Protein AF-0000000081447907 (afdb_homodimer)

Solvent-accessible surface area (backbone atoms only — not comparable to full-atom values): 13947 Å² total; per-residue (Å²): 103,68,46,69,54,55,62,68,66,36,74,46,73,44,61,62,24,91,75,48,41,20,38,33,38,33,32,28,31,33,75,82,35,48,39,34,35,44,34,36,16,26,86,86,64,33,32,49,37,35,42,31,44,27,45,80,75,34,18,27,41,34,38,42,35,60,93,75,31,78,46,72,91,65,51,41,73,37,86,57,42,94,65,44,57,59,39,76,47,35,38,34,40,36,58,57,88,55,24,38,37,27,13,62,70,46,47,54,70,45,73,51,66,38,88,56,73,60,83,49,60,39,27,36,34,38,40,62,34,44,47,43,51,32,43,33,38,86,101,68,47,70,54,56,60,68,69,35,75,45,72,43,61,62,25,91,76,48,41,19,39,36,39,31,32,26,30,33,75,82,36,48,39,33,36,43,34,36,16,26,85,86,64,32,32,48,37,35,42,30,44,26,45,80,74,34,18,26,42,34,38,42,36,59,94,73,30,78,46,72,93,65,51,41,74,37,87,56,43,95,64,44,56,60,39,76,46,38,38,36,41,36,57,57,89,55,24,39,37,28,11,61,71,49,47,56,70,44,73,50,68,38,88,56,72,60,85,50,60,39,29,36,34,38,40,62,34,45,46,42,51,33,42,32,37,86

Foldseek 3Di:
DDDPPDDPVDDDDPPCCVPQQKDKDKDAAAQPHQKDWDFDADPVRWTLWIWMDGVVQQKIKIFTDDPNDTPVVPIDIDNHGPHDHGDIWMWMWHDDPSDTDIDINDDPPDDDDDPDDPVVDDDDDDDDDDDDDDDDDD/DDDPPDDPVDDDDPPCCVVQQKDKDKDAAAQPHQKDWDFDADPVRWTLWIWMDGVVQQKIKIFTDDVNHTPVVPIDIDNHGPHDHGDIWMWMWHDDPSDTDIDINDDPPDDDDDPDDPVVDDDDDDDDDDDDDDDDDD

InterPro domains:
  IPR001079 Galectin, carbohydrate recognition domain [PF00337] (19-137)
  IPR001079 Galectin, carbohydrate recognition domain [PS51304] (9-138)
  IPR001079 Galectin, carbohydrate 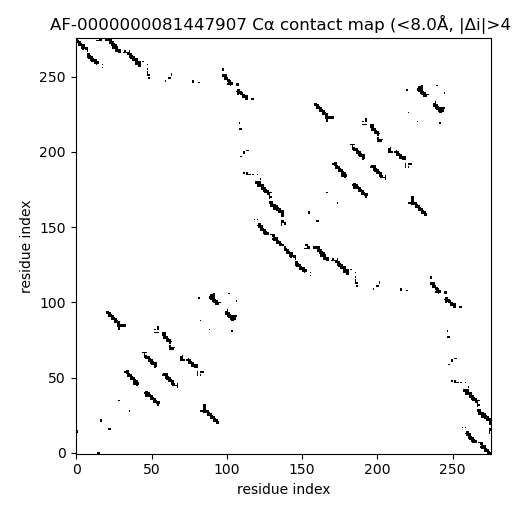recognition domain [SM00276] (8-138)
  IPR001079 Galectin, carbohydrate recognition domain [SM00908] (13-137)
  IPR001079 Galectin, carbohydrate recognition domain [cd00070] (9-136)
  IPR013320 Concanavalin A-like lectin/glucanase domain superfamily [SSF49899] (3-137)
  IPR044156 Galectin-like [PTHR11346] (5-137)

Nearest PDB structures (foldseek):
  5glt-assembly2_B  TM=8.668E-01  e=8.247E-07  Toxascaris leonina
  3wv6-assembly2_B  TM=8.185E-01  e=4.493E-06  Homo sapiens
  3nv2-assembly1_A  TM=8.901E-01  e=1.953E-05  Homo sapiens
  5jpg-assembly1_A  TM=8.056E-01  e=1.391E-05  Rattus norvegicus
  2ymz-assembly2_C  TM=9.281E-01  e=1.769E-04  Gallus gallus

pLDDT: mean 88.82, std 8.87, range [51.91, 98.19]

Organism: NCBI:txid290746

Structure (mmCIF, N/CA/C/O backbone):
data_AF-0000000081447907-model_v1
#
loop_
_entity.id
_entity.type
_entity.pdbx_description
1 polymer Galectin
#
loop_
_atom_site.group_PDB
_atom_site.id
_atom_site.type_symbol
_atom_site.label_atom_id
_atom_site.label_alt_id
_atom_site.label_comp_id
_atom_site.label_asym_id
_atom_site.label_entity_id
_atom_site.label_seq_id
_atom_site.pdbx_PDB_ins_code
_atom_site.Cartn_x
_atom_site.Cartn_y
_atom_site.Cartn_z
_atom_site.occupancy
_atom_site.B_iso_or_equiv
_atom_site.auth_seq_id
_atom_site.auth_comp_id
_atom_site.auth_asym_id
_atom_site.auth_atom_id
_atom_site.pdbx_PDB_model_num
ATOM 1 N N . MET A 1 1 ? 14.586 10.164 14.547 1 70.5 1 MET A N 1
ATOM 2 C CA . MET A 1 1 ? 13.922 10.789 15.695 1 70.5 1 MET A CA 1
ATOM 3 C C . MET A 1 1 ? 12.43 10.492 15.688 1 70.5 1 MET A C 1
ATOM 5 O O . MET A 1 1 ? 11.812 10.422 14.625 1 70.5 1 MET A O 1
ATOM 9 N N . SER A 1 2 ? 11.945 10 16.781 1 86.31 2 SER A N 1
ATOM 10 C CA . SER A 1 2 ? 10.531 9.641 16.875 1 86.31 2 SER A CA 1
ATOM 11 C C . SER A 1 2 ? 9.844 10.398 18.016 1 86.31 2 SER A C 1
ATOM 13 O O . SER A 1 2 ? 10.469 10.719 19.031 1 86.31 2 SER A O 1
ATOM 15 N N . ILE A 1 3 ? 8.75 10.977 17.781 1 90.62 3 ILE A N 1
ATOM 16 C CA . ILE A 1 3 ? 7.871 11.586 18.781 1 90.62 3 ILE A CA 1
ATOM 17 C C . ILE A 1 3 ? 6.859 10.547 19.281 1 90.62 3 ILE A C 1
ATOM 19 O O . ILE A 1 3 ? 6.176 9.906 18.469 1 90.62 3 ILE A O 1
ATOM 23 N N . GLN A 1 4 ? 6.906 10.414 20.625 1 93.81 4 GLN A N 1
ATOM 24 C CA . GLN A 1 4 ? 6.051 9.367 21.172 1 93.81 4 GLN A CA 1
ATOM 25 C C . GLN A 1 4 ? 4.824 9.969 21.859 1 93.81 4 GLN A C 1
ATOM 27 O O . GLN A 1 4 ? 4.938 10.945 22.609 1 93.81 4 GLN A O 1
ATOM 32 N N . ASN A 1 5 ? 3.637 9.469 21.609 1 94.94 5 ASN A N 1
ATOM 33 C CA . ASN A 1 5 ? 2.334 9.742 22.203 1 94.94 5 ASN A CA 1
ATOM 34 C C . ASN A 1 5 ? 2.059 11.242 22.297 1 94.94 5 ASN A C 1
ATOM 36 O O . ASN A 1 5 ? 1.705 11.75 23.359 1 94.94 5 ASN A O 1
ATOM 40 N N . PRO A 1 6 ? 2.277 11.898 21.203 1 94.81 6 PRO A N 1
ATOM 41 C CA . PRO A 1 6 ? 1.909 13.32 21.266 1 94.81 6 PRO A CA 1
ATOM 42 C C . PRO A 1 6 ? 0.411 13.531 21.453 1 94.81 6 PRO A C 1
ATOM 44 O O . PRO A 1 6 ? -0.399 12.727 21 1 94.81 6 PRO A O 1
ATOM 47 N N . GLN A 1 7 ? 0.07 14.594 22.156 1 96.31 7 GLN A N 1
ATOM 48 C CA . GLN A 1 7 ? -1.342 14.922 22.312 1 96.31 7 GLN A CA 1
ATOM 49 C C . GLN A 1 7 ? -1.896 15.586 21.047 1 96.31 7 GLN A C 1
ATOM 51 O O . GLN A 1 7 ? -1.265 16.484 20.484 1 96.31 7 GLN A O 1
ATOM 56 N N . VAL A 1 8 ? -3.043 15.164 20.688 1 96.38 8 VAL A N 1
ATOM 57 C CA . VAL A 1 8 ? -3.729 15.75 19.547 1 96.38 8 VAL A CA 1
ATOM 58 C C . VAL A 1 8 ? -4.723 16.812 20.016 1 96.38 8 VAL A C 1
ATOM 60 O O . VAL A 1 8 ? -5.504 16.562 20.938 1 96.38 8 VAL A O 1
ATOM 63 N N . PRO A 1 9 ? -4.637 18.062 19.438 1 97.44 9 PRO A N 1
ATOM 64 C CA . PRO A 1 9 ? -3.848 18.469 18.266 1 97.44 9 PRO A CA 1
ATOM 65 C C . PRO A 1 9 ? -2.357 18.594 18.578 1 97.44 9 PRO A C 1
ATOM 67 O O . PRO A 1 9 ? -1.978 18.922 19.703 1 97.44 9 PRO A O 1
ATOM 70 N N . TYR A 1 10 ? -1.586 18.156 17.594 1 97 10 TYR A N 1
ATOM 71 C CA . TYR A 1 10 ? -0.133 18.266 17.688 1 97 10 TYR A CA 1
ATOM 72 C C . TYR A 1 10 ? 0.424 19.125 16.562 1 97 10 TYR A C 1
ATOM 74 O O . TYR A 1 10 ? -0.03 19.031 15.414 1 97 10 TYR A O 1
ATOM 82 N N . ARG A 1 11 ? 1.335 19.938 16.891 1 96.38 11 ARG A N 1
ATOM 83 C CA . ARG A 1 11 ? 2.119 20.688 15.922 1 96.38 11 ARG A CA 1
ATOM 84 C C . ARG A 1 11 ? 3.59 20.734 16.312 1 96.38 11 ARG A C 1
ATOM 86 O O . ARG A 1 11 ? 3.92 21.016 17.469 1 96.38 11 ARG A O 1
ATOM 93 N N . GLY A 1 12 ? 4.441 20.328 15.438 1 94.38 12 GLY A N 1
ATOM 94 C CA . GLY A 1 12 ? 5.867 20.344 15.711 1 94.38 12 GLY A CA 1
ATOM 95 C C . GLY A 1 12 ? 6.715 20.375 14.453 1 94.38 12 GLY A C 1
ATOM 96 O O . GLY A 1 12 ? 6.188 20.266 13.344 1 94.38 12 GLY A O 1
ATOM 97 N N . PRO A 1 13 ? 7.996 20.672 14.711 1 93.25 13 PRO A N 1
ATOM 98 C CA . PRO A 1 13 ? 8.898 20.672 13.562 1 93.25 13 PRO A CA 1
ATOM 99 C C . PRO A 1 13 ? 9 19.312 12.875 1 93.25 13 PRO A C 1
ATOM 101 O O . PRO A 1 13 ? 8.969 18.281 13.547 1 93.25 13 PRO A O 1
ATOM 104 N N . ALA A 1 14 ? 8.906 19.344 11.523 1 90.56 14 ALA A N 1
ATOM 105 C CA . ALA A 1 14 ? 9.227 18.141 10.781 1 90.56 14 ALA A CA 1
ATOM 106 C C . ALA A 1 14 ? 10.734 17.906 10.727 1 90.56 14 ALA A C 1
ATOM 108 O O . ALA A 1 14 ? 11.336 17.922 9.648 1 90.56 14 ALA A O 1
ATOM 109 N N . GLN A 1 15 ? 11.266 17.641 11.859 1 74.88 15 GLN A N 1
ATOM 110 C CA . GLN A 1 15 ? 12.711 17.484 11.984 1 74.88 15 GLN A CA 1
ATOM 111 C C . GLN A 1 15 ? 13.227 16.391 11.062 1 74.88 15 GLN A C 1
ATOM 113 O O . GLN A 1 15 ? 12.555 15.367 10.867 1 74.88 15 GLN A O 1
ATOM 118 N N . ASP A 1 16 ? 14.344 16.531 10.406 1 76.94 16 ASP A N 1
ATOM 119 C CA . ASP A 1 16 ? 15.109 15.57 9.617 1 76.94 16 ASP A CA 1
ATOM 120 C C . ASP A 1 16 ? 14.32 15.109 8.398 1 76.94 16 ASP A C 1
ATOM 122 O O . ASP A 1 16 ? 14.766 14.227 7.66 1 76.94 16 ASP A O 1
ATOM 126 N N . TYR A 1 17 ? 13.062 15.664 8.227 1 81.94 17 TYR A N 1
ATOM 127 C CA . TYR A 1 17 ? 12.289 15.266 7.059 1 81.94 17 TYR A CA 1
ATOM 128 C C . TYR A 1 17 ? 13.07 15.508 5.777 1 81.94 17 TYR A C 1
ATOM 130 O O . TYR A 1 17 ? 13.062 14.672 4.867 1 81.94 17 TYR A O 1
ATOM 138 N N . LEU A 1 18 ? 13.719 16.719 5.785 1 77.44 18 LEU A N 1
ATOM 139 C CA . LEU A 1 18 ? 14.414 17.094 4.562 1 77.44 18 LEU A CA 1
ATOM 140 C C . LEU A 1 18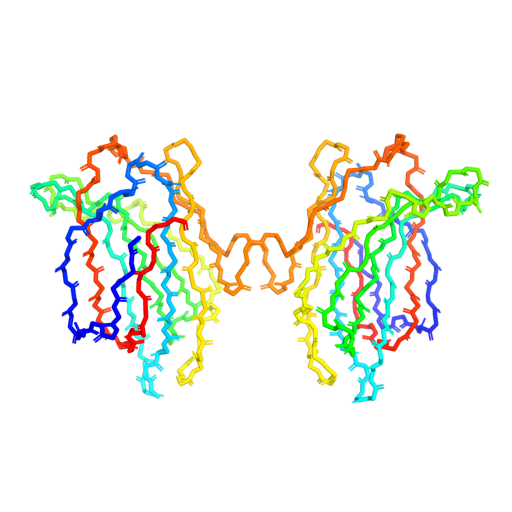 ? 15.523 16.094 4.23 1 77.44 18 LEU A C 1
ATOM 142 O O . LEU A 1 18 ? 15.914 15.961 3.07 1 77.44 18 LEU A O 1
ATOM 146 N N . GLN A 1 19 ? 15.914 15.344 5.215 1 80.06 19 GLN A N 1
ATOM 147 C CA . GLN A 1 19 ? 16.953 14.352 4.992 1 80.06 19 GLN A CA 1
ATOM 148 C C . GLN A 1 19 ? 16.359 12.992 4.645 1 80.06 19 GLN A C 1
ATOM 150 O O . GLN A 1 19 ? 16.906 12.266 3.801 1 80.06 19 GLN A O 1
ATOM 155 N N . THR A 1 20 ? 15.273 12.672 5.203 1 81.88 20 THR A N 1
ATOM 156 C CA . THR A 1 20 ? 14.742 11.32 5.105 1 81.88 20 THR A CA 1
ATOM 157 C C . THR A 1 20 ? 13.617 11.25 4.07 1 81.88 20 THR A C 1
ATOM 159 O O . THR A 1 20 ? 13.406 10.211 3.447 1 81.88 20 THR A O 1
ATOM 162 N N . ARG A 1 21 ? 12.945 12.352 3.9 1 86 21 ARG A N 1
ATOM 163 C CA . ARG A 1 21 ? 11.828 12.516 2.969 1 86 21 ARG A CA 1
ATOM 164 C C . ARG A 1 21 ? 10.758 11.453 3.207 1 86 21 ARG A C 1
ATOM 166 O O . ARG A 1 21 ? 10.18 10.93 2.256 1 86 21 ARG A O 1
ATOM 173 N N . ARG A 1 22 ? 10.664 10.992 4.477 1 86.5 22 ARG A N 1
ATOM 174 C CA . ARG A 1 22 ? 9.68 10 4.895 1 86.5 22 ARG A CA 1
ATOM 175 C C . ARG A 1 22 ? 9.172 10.289 6.305 1 86.5 22 ARG A C 1
ATOM 177 O O . ARG A 1 22 ? 9.953 10.641 7.188 1 86.5 22 ARG A O 1
ATOM 184 N N . VAL A 1 23 ? 7.898 10.242 6.496 1 90.81 23 VAL A N 1
ATOM 185 C CA . VAL A 1 23 ? 7.273 10.336 7.809 1 90.81 23 VAL A CA 1
ATOM 186 C C . VAL A 1 23 ? 6.328 9.156 8.023 1 90.81 23 VAL A C 1
ATOM 188 O O . VAL A 1 23 ? 5.539 8.82 7.137 1 90.81 23 VAL A O 1
ATOM 191 N N . ARG A 1 24 ? 6.52 8.492 9.133 1 88.44 24 ARG A N 1
ATOM 192 C CA . ARG A 1 24 ? 5.598 7.434 9.531 1 88.44 24 ARG A CA 1
ATOM 193 C C . ARG A 1 24 ? 4.797 7.84 10.766 1 88.44 24 ARG A C 1
ATOM 195 O O . ARG A 1 24 ? 5.363 8.328 11.75 1 88.44 24 ARG A O 1
ATOM 202 N N . ILE A 1 25 ? 3.508 7.715 10.711 1 92.56 25 ILE A N 1
ATOM 203 C CA . ILE A 1 25 ? 2.617 7.992 11.828 1 92.56 25 ILE A CA 1
ATOM 204 C C . ILE A 1 25 ? 1.88 6.719 12.234 1 92.56 25 ILE A C 1
ATOM 206 O O . ILE A 1 25 ? 1.253 6.066 11.398 1 92.56 25 ILE A O 1
ATOM 210 N N . ILE A 1 26 ? 2.064 6.332 13.398 1 90.19 26 ILE A N 1
ATOM 211 C CA . ILE A 1 26 ? 1.298 5.227 13.969 1 90.19 26 ILE A CA 1
ATOM 212 C C . ILE A 1 26 ? 0.195 5.77 14.867 1 90.19 26 ILE A C 1
ATOM 214 O O . ILE A 1 26 ? 0.462 6.562 15.781 1 90.19 26 ILE A O 1
ATOM 218 N N . GLY A 1 27 ? -1.026 5.391 14.562 1 94.31 27 GLY A N 1
ATOM 219 C CA . GLY A 1 27 ? -2.117 5.938 15.352 1 94.31 27 GLY A CA 1
ATOM 220 C C . GLY A 1 27 ? -3.385 5.109 15.273 1 94.31 27 GLY A C 1
ATOM 221 O O . GLY A 1 27 ? -3.395 4.035 14.672 1 94.31 27 GLY A O 1
ATOM 222 N N . THR A 1 28 ? -4.418 5.539 16 1 93.56 28 THR A N 1
ATOM 223 C CA . THR A 1 28 ? -5.746 4.934 16.031 1 93.56 28 THR A CA 1
ATOM 224 C C . THR A 1 28 ? -6.828 6.008 15.984 1 93.56 28 THR A C 1
ATOM 226 O O . THR A 1 28 ? -6.898 6.859 16.859 1 93.56 28 THR A O 1
ATOM 229 N N . PRO A 1 29 ? -7.637 5.973 14.906 1 95.31 29 PRO A N 1
ATOM 230 C CA . PRO A 1 29 ? -8.812 6.84 15.016 1 95.31 29 PRO A CA 1
ATOM 231 C C . PRO A 1 29 ? -9.656 6.535 16.25 1 95.31 29 PRO A C 1
ATOM 233 O O . PRO A 1 29 ? -9.797 5.371 16.641 1 95.31 29 PRO A O 1
ATOM 236 N N . THR A 1 30 ? -10.148 7.59 16.828 1 96.75 30 THR A N 1
ATOM 237 C CA . THR A 1 30 ? -10.984 7.375 18 1 96.75 30 THR A CA 1
ATOM 238 C C . THR A 1 30 ? -12.219 6.547 17.641 1 96.75 30 THR A C 1
ATOM 240 O O . THR A 1 30 ? -12.57 6.43 16.453 1 96.75 30 THR A O 1
ATOM 243 N N . SER A 1 31 ? -12.898 5.926 18.625 1 94.12 31 SER A N 1
ATOM 244 C CA . SER A 1 31 ? -14 4.996 18.391 1 94.12 31 SER A CA 1
ATOM 245 C C . SER A 1 31 ? -15.164 5.68 17.672 1 94.12 31 SER A C 1
ATOM 247 O O . SER A 1 31 ? -15.914 5.031 16.938 1 94.12 31 SER A O 1
ATOM 249 N N . ASP A 1 32 ? -15.359 6.949 17.844 1 95.94 32 ASP A N 1
ATOM 250 C CA . ASP A 1 32 ? -16.422 7.719 17.188 1 95.94 32 ASP A CA 1
ATOM 251 C C . ASP A 1 32 ? -15.844 8.656 16.125 1 95.94 32 ASP A C 1
ATOM 253 O O . ASP A 1 32 ? -16.406 9.711 15.852 1 95.94 32 ASP A O 1
ATOM 257 N N . ALA A 1 33 ? -14.75 8.258 15.57 1 95.44 33 ALA A N 1
ATOM 258 C CA . ALA A 1 33 ? -13.992 9.148 14.695 1 95.44 33 ALA A CA 1
ATOM 259 C C . ALA A 1 33 ? -14.805 9.516 13.453 1 95.44 33 ALA A C 1
ATOM 261 O O . ALA A 1 33 ? -15.352 8.641 12.781 1 95.44 33 ALA A O 1
ATOM 262 N N . ASP A 1 34 ? -14.938 10.75 13.195 1 96.88 34 ASP A N 1
ATOM 263 C CA . ASP A 1 34 ? -15.469 11.242 11.93 1 96.88 34 ASP A CA 1
ATOM 264 C C . ASP A 1 34 ? -14.352 11.523 10.93 1 96.88 34 ASP A C 1
ATOM 266 O O . ASP A 1 34 ? -14.391 11.047 9.797 1 96.88 34 ASP A O 1
ATOM 270 N N . ARG A 1 35 ? -13.406 12.32 11.383 1 97.12 35 ARG A N 1
ATOM 271 C CA . ARG A 1 35 ? -12.297 12.656 10.484 1 97.12 35 ARG A CA 1
ATOM 272 C C . ARG A 1 35 ? -11.055 13.055 11.273 1 97.12 35 ARG A C 1
ATOM 274 O O . ARG A 1 35 ? -11.148 13.406 12.453 1 97.12 35 ARG A O 1
ATOM 281 N N . PHE A 1 36 ? -9.852 12.984 10.711 1 97.88 36 PHE A N 1
ATOM 282 C CA . PHE A 1 36 ? -8.609 13.578 11.195 1 97.88 36 PHE A CA 1
ATOM 283 C C . PHE A 1 36 ? -7.805 14.148 10.031 1 97.88 36 PHE A C 1
ATOM 285 O O . PHE A 1 36 ? -8.242 14.102 8.883 1 97.88 36 PHE A O 1
ATOM 292 N N . GLU A 1 37 ? -6.754 14.867 10.383 1 98.06 37 GLU A N 1
ATOM 293 C CA . GLU A 1 37 ? -5.957 15.453 9.312 1 98.06 37 GLU A CA 1
ATOM 294 C C . GLU A 1 37 ? -4.477 15.492 9.688 1 98.06 37 GLU A C 1
ATOM 296 O O . GLU A 1 37 ? -4.133 15.586 10.867 1 98.06 37 GLU A O 1
ATOM 301 N N . VAL A 1 38 ? -3.668 15.297 8.766 1 97.25 38 VAL A N 1
ATOM 302 C CA . VAL A 1 38 ? -2.232 15.547 8.828 1 97.25 38 VAL A CA 1
ATOM 303 C C . VAL A 1 38 ? -1.856 16.656 7.852 1 97.25 38 VAL A C 1
ATOM 305 O O . VAL A 1 38 ? -2.168 16.578 6.66 1 97.25 38 VAL A O 1
ATOM 308 N N . ASN A 1 39 ? -1.286 17.703 8.383 1 97.06 39 ASN A N 1
ATOM 309 C CA . ASN A 1 39 ? -0.858 18.828 7.559 1 97.06 39 ASN A CA 1
ATOM 310 C C . ASN A 1 39 ? 0.659 19 7.586 1 97.06 39 ASN A C 1
ATOM 312 O O . ASN A 1 39 ? 1.273 18.969 8.656 1 97.06 39 ASN A O 1
ATOM 316 N N . PHE A 1 40 ? 1.21 19.078 6.387 1 96.12 40 PHE A N 1
ATOM 317 C CA . PHE A 1 40 ? 2.6 19.484 6.238 1 96.12 40 PHE A CA 1
ATOM 318 C C . PHE A 1 40 ? 2.688 20.969 5.871 1 96.12 40 PHE A C 1
ATOM 320 O O . PHE A 1 40 ? 2.076 21.406 4.898 1 96.12 40 PHE A O 1
ATOM 327 N N . LEU A 1 41 ? 3.449 21.719 6.73 1 96.75 41 LEU A N 1
ATOM 328 C CA . LEU A 1 41 ? 3.383 23.172 6.629 1 96.75 41 LEU A CA 1
ATOM 329 C C . LEU A 1 41 ? 4.766 23.766 6.383 1 96.75 41 LEU A C 1
ATOM 331 O O . LEU A 1 41 ? 5.773 23.203 6.832 1 96.75 41 LEU A O 1
ATOM 335 N N . SER A 1 42 ? 4.75 24.906 5.719 1 95.12 42 SER A N 1
ATOM 336 C CA . SER A 1 42 ? 5.949 25.719 5.633 1 95.12 42 SER A CA 1
ATOM 337 C C . SER A 1 42 ? 6.16 26.531 6.906 1 95.12 42 SER A C 1
ATOM 339 O O . SER A 1 42 ? 5.371 26.438 7.852 1 95.12 42 SER A O 1
ATOM 341 N N . SER A 1 43 ? 7.25 27.312 6.914 1 94.19 43 SER A N 1
ATOM 342 C CA . SER A 1 43 ? 7.574 28.141 8.07 1 94.19 43 SER A CA 1
ATOM 343 C C . SER A 1 43 ? 6.508 29.203 8.305 1 94.19 43 SER A C 1
ATOM 345 O O . SER A 1 43 ? 6.254 29.594 9.445 1 94.19 43 SER A O 1
ATOM 347 N N . ASP A 1 44 ? 5.824 29.656 7.281 1 94.5 44 ASP A N 1
ATOM 348 C CA . ASP A 1 44 ? 4.816 30.703 7.414 1 94.5 44 ASP A CA 1
ATOM 349 C C . ASP A 1 44 ? 3.408 30.109 7.449 1 94.5 44 ASP A C 1
ATOM 351 O O . ASP A 1 44 ? 2.43 30.797 7.148 1 94.5 44 ASP A O 1
ATOM 355 N N . ASP A 1 45 ? 3.344 28.812 7.676 1 94.44 45 ASP A N 1
ATOM 356 C CA . ASP A 1 45 ? 2.117 28.094 7.977 1 94.44 45 ASP A CA 1
ATOM 357 C C . ASP A 1 45 ? 1.267 27.906 6.723 1 94.44 45 ASP A C 1
ATOM 359 O O . ASP A 1 45 ? 0.042 27.781 6.809 1 94.44 45 ASP A O 1
ATOM 363 N N . GLU A 1 46 ? 1.953 28.062 5.57 1 95.31 46 GLU A N 1
ATOM 364 C CA . GLU A 1 46 ? 1.301 27.562 4.359 1 95.31 46 GLU A CA 1
ATOM 365 C C . GLU A 1 46 ? 1.171 26.047 4.379 1 95.31 46 GLU A C 1
ATOM 367 O O . GLU A 1 46 ? 2.129 25.344 4.699 1 95.31 46 GLU A O 1
ATOM 372 N N . ILE A 1 47 ? -0.033 25.547 4.105 1 97.06 47 ILE A N 1
ATOM 373 C CA . ILE A 1 47 ? -0.216 24.109 4.047 1 97.06 47 ILE A CA 1
ATOM 374 C C . ILE A 1 47 ? 0.228 23.578 2.684 1 97.06 47 ILE A C 1
ATOM 376 O O . ILE A 1 47 ? -0.416 23.859 1.668 1 97.06 47 ILE A O 1
ATOM 380 N N . LEU A 1 48 ? 1.34 22.797 2.666 1 95.69 48 LEU A N 1
ATOM 381 C CA . LEU A 1 48 ? 1.887 22.234 1.433 1 95.69 48 LEU A CA 1
ATOM 382 C C . LEU A 1 48 ? 1.146 20.969 1.032 1 95.69 48 LEU A C 1
ATOM 384 O O . LEU A 1 48 ? 1.044 20.641 -0.155 1 95.69 48 LEU A O 1
ATOM 388 N N . PHE A 1 49 ? 0.639 20.266 2.021 1 95.56 49 PHE A N 1
ATOM 389 C CA . PHE A 1 49 ? -0.114 19.031 1.834 1 95.56 49 PHE A CA 1
ATOM 390 C C . PHE A 1 49 ? -1.079 18.812 2.992 1 95.56 49 PHE A C 1
ATOM 392 O O . PHE A 1 49 ? -0.659 18.719 4.148 1 95.56 49 PHE A O 1
ATOM 399 N N . HIS A 1 50 ? -2.312 18.922 2.68 1 97.38 50 HIS A N 1
ATOM 400 C CA . HIS A 1 50 ? -3.418 18.594 3.572 1 97.38 50 HIS A CA 1
ATOM 401 C C . HIS A 1 50 ? -3.939 17.188 3.301 1 97.38 50 HIS A C 1
ATOM 403 O O . HIS A 1 50 ? -4.434 16.906 2.207 1 97.38 50 HIS A O 1
ATOM 409 N N . PHE A 1 51 ? -3.756 16.281 4.203 1 96.19 51 PHE A N 1
ATOM 410 C CA . PHE A 1 51 ? -4.262 14.906 4.168 1 96.19 51 PHE A CA 1
ATOM 411 C C . PHE A 1 51 ? -5.398 14.727 5.172 1 96.19 51 PHE A C 1
ATOM 413 O O . PHE A 1 51 ? -5.18 14.797 6.383 1 96.19 51 PHE A O 1
ATOM 420 N N . ASN A 1 52 ? -6.551 14.492 4.629 1 97 52 ASN A N 1
ATOM 421 C CA . ASN A 1 52 ? -7.734 14.547 5.48 1 97 52 ASN A CA 1
ATOM 422 C C . ASN A 1 52 ? -8.648 13.352 5.258 1 97 52 ASN A C 1
ATOM 424 O O . ASN A 1 52 ? -9.586 13.422 4.457 1 97 52 ASN A O 1
ATOM 428 N N . PRO A 1 53 ? -8.398 12.234 5.992 1 94.75 53 PRO A N 1
ATOM 429 C CA . PRO A 1 53 ? -9.359 11.133 5.973 1 94.75 53 PRO A CA 1
ATOM 430 C C . PRO A 1 53 ? -10.703 11.516 6.586 1 94.75 53 PRO A C 1
ATOM 432 O O . PRO A 1 53 ? -10.75 12.07 7.688 1 94.75 53 PRO A O 1
ATOM 435 N N . ARG A 1 54 ? -11.703 11.281 5.844 1 95.12 54 ARG A N 1
ATOM 436 C CA . ARG A 1 54 ? -13.078 11.445 6.305 1 95.12 54 ARG A CA 1
ATOM 437 C C . ARG A 1 54 ? -13.797 10.109 6.367 1 95.12 54 ARG A C 1
ATOM 439 O O . ARG A 1 54 ? -14.344 9.641 5.363 1 95.12 54 ARG A O 1
ATOM 446 N N . LEU A 1 55 ? -13.805 9.547 7.523 1 91 55 LEU A N 1
ATOM 447 C CA . LEU A 1 55 ? -14.211 8.164 7.699 1 91 55 LEU A CA 1
ATOM 448 C C . LEU A 1 55 ? -15.688 7.98 7.371 1 91 55 LEU A C 1
ATOM 450 O O . LEU A 1 55 ? -16.062 7.055 6.648 1 91 55 LEU A O 1
ATOM 454 N N . ASN A 1 56 ? -16.469 8.852 7.781 1 90.25 56 ASN A N 1
ATOM 455 C CA . ASN A 1 56 ? -17.891 8.742 7.527 1 90.25 56 ASN A CA 1
ATOM 456 C C . ASN A 1 56 ? -18.219 8.945 6.051 1 90.25 56 ASN A C 1
ATOM 458 O O . ASN A 1 56 ? -19.172 8.352 5.535 1 90.25 56 ASN A O 1
ATOM 462 N N . GLU A 1 57 ? -17.406 9.742 5.398 1 89.44 57 GLU A N 1
ATOM 463 C CA . GLU A 1 57 ? -17.594 10 3.975 1 89.44 57 GLU A CA 1
ATOM 464 C C . GLU A 1 57 ? -16.859 8.969 3.125 1 89.44 57 GLU A C 1
ATOM 466 O O . GLU A 1 57 ? -16.984 8.969 1.898 1 89.44 57 GLU A O 1
ATOM 471 N N . ASN A 1 58 ? -16.172 8.133 3.816 1 82.94 58 ASN A N 1
ATOM 472 C CA . ASN A 1 58 ? -15.391 7.074 3.17 1 82.94 58 ASN A CA 1
ATOM 473 C C . ASN A 1 58 ? -14.516 7.629 2.051 1 82.94 58 ASN A C 1
ATOM 475 O O . ASN A 1 58 ? -14.555 7.133 0.925 1 82.94 58 ASN A O 1
ATOM 479 N N . CYS A 1 59 ? -13.773 8.711 2.393 1 87.12 59 CYS A N 1
ATOM 480 C CA . CYS A 1 59 ? -12.859 9.281 1.409 1 87.12 59 CYS A CA 1
ATOM 481 C C . CYS A 1 59 ? -11.664 9.945 2.09 1 87.12 59 CYS A C 1
ATOM 483 O O . CYS A 1 59 ? -11.656 10.109 3.312 1 87.12 59 CYS A O 1
ATOM 485 N N . ILE A 1 60 ? -10.656 10.203 1.35 1 90.69 60 ILE A N 1
ATOM 486 C CA . ILE A 1 60 ? -9.523 11.016 1.783 1 90.69 60 ILE A CA 1
ATOM 487 C C . ILE A 1 60 ? -9.445 12.281 0.938 1 90.69 60 ILE A C 1
ATOM 489 O O . ILE A 1 60 ? -9.297 12.211 -0.284 1 90.69 60 ILE A O 1
ATOM 493 N N . VAL A 1 61 ? -9.617 13.398 1.581 1 94.5 61 VAL A N 1
ATOM 494 C CA . VAL A 1 61 ? -9.469 14.68 0.903 1 94.5 61 VAL A CA 1
ATOM 495 C C . VAL A 1 61 ? -8.008 15.125 0.958 1 94.5 61 VAL A C 1
ATOM 497 O O . VAL A 1 61 ? -7.355 15.008 1.999 1 94.5 61 VAL A O 1
ATOM 500 N N . ARG A 1 62 ? -7.445 15.5 -0.183 1 95.38 62 ARG A N 1
ATOM 501 C CA . ARG A 1 62 ? -6.105 16.062 -0.306 1 95.38 62 ARG A CA 1
ATOM 502 C C . ARG A 1 62 ? -6.148 17.438 -0.965 1 95.38 62 ARG A C 1
ATOM 504 O O . ARG A 1 62 ? -6.914 17.656 -1.904 1 95.38 62 ARG A O 1
ATOM 511 N N . ASN A 1 63 ? -5.48 18.344 -0.338 1 95.69 63 ASN A N 1
ATOM 512 C CA . ASN A 1 63 ? -5.449 19.719 -0.832 1 95.69 63 ASN A CA 1
ATOM 513 C C . ASN A 1 63 ? -4.242 20.484 -0.295 1 95.69 63 ASN A C 1
ATOM 515 O O . ASN A 1 63 ? -3.416 19.922 0.423 1 95.69 63 ASN A O 1
ATOM 519 N N . ALA A 1 64 ? -4.051 21.672 -0.766 1 95.5 64 ALA A N 1
ATOM 520 C CA . ALA A 1 64 ? -3.033 22.594 -0.285 1 95.5 64 ALA A CA 1
ATOM 521 C C . ALA A 1 64 ? -3.553 24.031 -0.296 1 95.5 64 ALA A C 1
ATOM 523 O O . ALA A 1 64 ? -4.523 24.344 -0.993 1 95.5 64 ALA A O 1
ATOM 524 N N . THR A 1 65 ? -2.943 24.828 0.517 1 96.12 65 THR A N 1
ATOM 525 C CA . THR A 1 65 ? -3.301 26.234 0.481 1 96.12 65 THR A CA 1
ATOM 526 C C . THR A 1 65 ? -2.312 27.031 -0.372 1 96.12 65 THR A C 1
ATOM 528 O O . THR A 1 65 ? -1.157 26.625 -0.525 1 96.12 65 THR A O 1
ATOM 531 N N . GLU A 1 66 ? -2.811 28.016 -0.959 1 92.62 66 GLU A N 1
ATOM 532 C CA . GLU A 1 66 ? -2.023 29.031 -1.633 1 92.62 66 GLU A CA 1
ATOM 533 C C . GLU A 1 66 ? -2.387 30.438 -1.124 1 92.62 66 GLU A C 1
ATOM 535 O O . GLU A 1 66 ? -3.543 30.844 -1.211 1 92.62 66 GLU A O 1
ATOM 540 N N . GLY A 1 67 ? -1.387 31.109 -0.601 1 94.31 67 GLY A N 1
ATOM 541 C CA . GLY A 1 67 ? -1.711 32.344 0.09 1 94.31 67 GLY A CA 1
ATOM 542 C C . GLY A 1 67 ? -2.637 32.125 1.274 1 94.31 67 GLY A C 1
ATOM 543 O O . GLY A 1 67 ? -3.6 32.875 1.451 1 94.31 67 GLY A O 1
ATOM 544 N N . HIS A 1 68 ? -2.494 31 1.931 1 94.81 68 HIS A N 1
ATOM 545 C CA . HIS A 1 68 ? -3.209 30.625 3.141 1 94.81 68 HIS A CA 1
ATOM 546 C C . HIS A 1 68 ? -4.699 30.438 2.867 1 94.81 68 HIS A C 1
ATOM 548 O O . HIS A 1 68 ? -5.52 30.547 3.779 1 94.81 68 HIS A O 1
ATOM 554 N N . GLN A 1 69 ? -4.953 30.188 1.543 1 95 69 GLN A N 1
ATOM 555 C CA . GLN A 1 69 ? -6.332 29.891 1.164 1 95 69 GLN A CA 1
ATOM 556 C C . GLN A 1 69 ? -6.438 28.547 0.45 1 95 69 GLN A C 1
ATOM 558 O O . GLN A 1 69 ? -5.566 28.203 -0.348 1 95 69 GLN A O 1
ATOM 563 N N . TRP A 1 70 ? -7.562 27.938 0.865 1 94.56 70 TRP A N 1
ATOM 564 C CA . TRP A 1 70 ? -7.832 26.688 0.155 1 94.56 70 TRP A CA 1
ATOM 565 C C . TRP A 1 70 ? -8.172 26.953 -1.308 1 94.56 70 TRP A C 1
ATOM 567 O O . TRP A 1 70 ? -8.883 27.922 -1.621 1 94.56 70 TRP A O 1
ATOM 577 N N . ILE A 1 71 ? -7.613 26.109 -2.143 1 87.94 71 ILE A N 1
ATOM 578 C CA . ILE A 1 71 ? -8.062 26.109 -3.529 1 87.94 71 ILE A CA 1
ATOM 579 C C . ILE A 1 71 ? -9.086 25 -3.746 1 87.94 71 ILE A C 1
ATOM 581 O O . ILE A 1 71 ? -8.719 23.875 -4.098 1 87.94 71 ILE A O 1
ATOM 585 N N . TYR A 1 72 ? -10.25 25.281 -3.598 1 87.88 72 TYR A N 1
ATOM 586 C CA . TYR A 1 72 ? -11.32 24.297 -3.545 1 87.88 72 TYR A CA 1
ATOM 587 C C . TYR A 1 72 ? -11.422 23.531 -4.859 1 87.88 72 TYR A C 1
ATOM 589 O O . TYR A 1 72 ? -11.672 22.328 -4.863 1 87.88 72 TYR A O 1
ATOM 597 N N . GLU A 1 73 ? -11.133 24.25 -5.934 1 88.5 73 GLU A N 1
ATOM 598 C CA . GLU A 1 73 ? -11.273 23.656 -7.254 1 88.5 73 GLU A CA 1
ATOM 599 C C . GLU A 1 73 ? -10.188 22.609 -7.508 1 88.5 73 GLU A C 1
ATOM 601 O O . GLU A 1 73 ? -10.297 21.812 -8.438 1 88.5 73 GLU A O 1
ATOM 606 N N . LYS A 1 74 ? -9.227 22.75 -6.641 1 88.94 74 LYS A N 1
ATOM 607 C CA . LYS A 1 74 ? -8.094 21.859 -6.867 1 88.94 74 LYS A CA 1
ATOM 608 C C . LYS A 1 74 ? -8.039 20.75 -5.809 1 88.94 74 LYS A C 1
ATOM 610 O O . LYS A 1 74 ? -7.039 20.047 -5.695 1 88.94 74 LYS A O 1
ATOM 615 N N . GLU A 1 75 ? -9.086 20.672 -5.062 1 92.62 75 GLU A N 1
ATOM 616 C CA . GLU A 1 75 ? -9.18 19.609 -4.074 1 92.62 75 GLU A CA 1
ATOM 617 C C . GLU A 1 75 ? -9.18 18.234 -4.742 1 92.62 75 GLU A C 1
ATOM 619 O O . GLU A 1 75 ? -9.828 18.031 -5.777 1 92.62 75 GLU A O 1
ATOM 624 N N . GLU A 1 76 ? -8.438 17.297 -4.227 1 90.38 76 GLU A N 1
ATOM 625 C CA . GLU A 1 76 ? -8.414 15.914 -4.691 1 90.38 76 GLU A CA 1
ATOM 626 C C . GLU A 1 76 ? -9.047 14.977 -3.666 1 90.38 76 GLU A C 1
ATOM 628 O O . GLU A 1 76 ? -8.93 15.203 -2.459 1 90.38 76 GLU A O 1
ATOM 633 N N . ARG A 1 77 ? -9.719 13.914 -4.191 1 86.31 77 ARG A N 1
ATOM 634 C CA . ARG A 1 77 ? -10.367 12.953 -3.305 1 86.31 77 ARG A CA 1
ATOM 635 C C . ARG A 1 77 ? -10.07 11.523 -3.744 1 86.31 77 ARG A C 1
ATOM 637 O O . ARG A 1 77 ? -10.086 11.219 -4.938 1 86.31 77 ARG A O 1
ATOM 644 N N . GLU A 1 78 ? -9.609 10.805 -2.799 1 77.94 78 GLU A N 1
ATOM 645 C CA . GLU A 1 78 ? -9.656 9.352 -2.941 1 77.94 78 GLU A CA 1
ATOM 646 C C . GLU A 1 78 ? -10.953 8.781 -2.393 1 77.94 78 GLU A C 1
ATOM 648 O O . GLU A 1 78 ? -11.297 9 -1.228 1 77.94 78 GLU A O 1
ATOM 653 N N . ASN A 1 79 ? -11.633 8.07 -3.236 1 72.69 79 ASN A N 1
ATOM 654 C CA . ASN A 1 79 ? -12.977 7.637 -2.855 1 72.69 79 ASN A CA 1
ATOM 655 C C . ASN A 1 79 ? -12.93 6.336 -2.057 1 72.69 79 ASN A C 1
ATOM 657 O O . ASN A 1 79 ? -13.766 5.449 -2.258 1 72.69 79 ASN A O 1
ATOM 661 N N . ARG A 1 80 ? -12.008 6.117 -1.309 1 69.81 80 ARG A N 1
ATOM 662 C CA . ARG A 1 80 ? -11.859 5.047 -0.329 1 69.81 80 ARG A CA 1
ATOM 663 C C . ARG A 1 80 ? -11.039 5.512 0.871 1 69.81 80 ARG A C 1
ATOM 665 O O . ARG A 1 80 ? -10.07 6.258 0.716 1 69.81 80 ARG A O 1
ATOM 672 N N . CYS A 1 81 ? -11.523 5.227 2.074 1 80.94 81 CYS A N 1
ATOM 673 C CA . CYS A 1 81 ? -10.805 5.551 3.301 1 80.94 81 CYS A CA 1
ATOM 674 C C . CYS A 1 81 ? -10.383 4.285 4.035 1 80.94 81 CYS A C 1
ATOM 676 O O . CYS A 1 81 ? -11.227 3.518 4.496 1 80.94 81 CYS A O 1
ATOM 678 N N . PRO A 1 82 ? -9.109 4.027 4.148 1 77.75 82 PRO A N 1
ATOM 679 C CA . PRO A 1 82 ? -8.625 2.773 4.73 1 77.75 82 PRO A CA 1
ATOM 680 C C . PRO A 1 82 ? -8.625 2.793 6.254 1 77.75 82 PRO A C 1
ATOM 682 O O . PRO A 1 82 ? -8.25 1.8 6.887 1 77.75 82 PRO A O 1
ATOM 685 N N . PHE A 1 83 ? -9.078 3.883 6.867 1 85.94 83 PHE A N 1
ATOM 686 C CA . PHE A 1 83 ? -9.047 4.023 8.32 1 85.94 83 PHE A CA 1
ATOM 687 C C . PHE A 1 83 ? -10.391 3.652 8.93 1 85.94 83 PHE A C 1
ATOM 689 O O . PHE A 1 83 ? -11.438 3.922 8.344 1 85.94 83 PHE A O 1
ATOM 696 N N . GLN A 1 84 ? -10.273 2.93 10.008 1 83.5 84 GLN A N 1
ATOM 697 C CA . GLN A 1 84 ? -11.477 2.537 10.742 1 83.5 84 GLN A CA 1
ATOM 698 C C . GLN A 1 84 ? -11.406 3.006 12.188 1 83.5 84 GLN A C 1
ATOM 700 O O . GLN A 1 84 ? -10.359 2.928 12.828 1 83.5 84 GLN A O 1
ATOM 705 N N . PRO A 1 85 ? -12.602 3.568 12.664 1 89.12 85 PRO A N 1
ATOM 706 C CA . PRO A 1 85 ? -12.602 3.934 14.086 1 89.12 85 PRO A CA 1
ATOM 707 C C . PRO A 1 85 ? -12.125 2.799 14.992 1 89.12 85 PRO A C 1
ATOM 709 O O . PRO A 1 85 ? -12.523 1.646 14.805 1 89.12 85 PRO A O 1
ATOM 712 N N . GLY A 1 86 ? -11.203 3.178 15.859 1 89.25 86 GLY A N 1
ATOM 713 C CA . GLY A 1 86 ? -10.75 2.232 16.859 1 89.25 86 GLY A CA 1
ATOM 714 C C . GLY A 1 86 ? -9.703 1.266 16.344 1 89.25 86 GLY A C 1
ATOM 715 O O . GLY A 1 86 ? -9.164 0.455 17.109 1 89.25 86 GLY A O 1
ATOM 716 N N . LYS A 1 87 ? -9.359 1.308 15.109 1 80.69 87 LYS A N 1
ATOM 717 C CA . LYS A 1 87 ? -8.383 0.38 14.539 1 80.69 87 LYS A CA 1
ATOM 718 C C . LYS A 1 87 ? -7.035 1.062 14.328 1 80.69 87 LYS A C 1
ATOM 720 O O . LYS A 1 87 ? -6.965 2.133 13.719 1 80.69 87 LYS A O 1
ATOM 725 N N . ARG A 1 88 ? -6.051 0.38 14.797 1 84.88 88 ARG A N 1
ATOM 726 C CA . ARG A 1 88 ? -4.688 0.89 14.688 1 84.88 88 ARG A CA 1
ATOM 727 C C . ARG A 1 88 ? -4.211 0.883 13.242 1 84.88 88 ARG A C 1
ATOM 729 O O . ARG A 1 88 ? -4.551 -0.018 12.477 1 84.88 88 ARG A O 1
ATOM 736 N N . PHE A 1 89 ? -3.438 1.959 12.805 1 83.19 89 PHE A N 1
ATOM 737 C CA . PHE A 1 89 ? -2.877 2.035 11.461 1 83.19 89 PHE A CA 1
ATOM 738 C C . PHE A 1 89 ? -1.429 2.51 11.508 1 83.19 89 PHE A C 1
ATOM 740 O O . PHE A 1 89 ? -0.985 3.076 12.508 1 83.19 89 PHE A O 1
ATOM 747 N N . ALA A 1 90 ? -0.705 2.16 10.477 1 83.88 90 ALA A N 1
ATOM 748 C CA . ALA A 1 90 ? 0.562 2.801 10.133 1 83.88 90 ALA A CA 1
ATOM 749 C C . ALA A 1 90 ? 0.447 3.576 8.82 1 83.88 90 ALA A C 1
ATOM 751 O O . ALA A 1 90 ? 0.02 3.027 7.805 1 83.88 90 ALA A O 1
ATOM 752 N N . LEU A 1 91 ? 0.71 4.859 8.906 1 89.19 91 LEU A N 1
ATOM 753 C CA . LEU A 1 91 ? 0.615 5.758 7.758 1 89.19 91 LEU A CA 1
ATOM 754 C C . LEU A 1 91 ? 1.987 6.309 7.383 1 89.19 91 LEU A C 1
ATOM 756 O O . LEU A 1 91 ? 2.656 6.934 8.203 1 89.19 91 LEU A O 1
ATOM 760 N N . ASP A 1 92 ? 2.383 5.945 6.164 1 86.25 92 ASP A N 1
ATOM 761 C CA . ASP A 1 92 ? 3.664 6.438 5.668 1 86.25 92 ASP A CA 1
ATOM 762 C C . ASP A 1 92 ? 3.463 7.488 4.578 1 86.25 92 ASP A C 1
ATOM 764 O O . ASP A 1 92 ? 2.67 7.289 3.656 1 86.25 92 ASP A O 1
ATOM 768 N N . PHE A 1 93 ? 4.082 8.648 4.793 1 89.31 93 PHE A N 1
ATOM 769 C CA . PHE A 1 93 ? 4.242 9.625 3.725 1 89.31 93 PHE A CA 1
ATOM 770 C C . PHE A 1 93 ? 5.66 9.594 3.168 1 89.31 93 PHE A C 1
ATOM 772 O O . PHE A 1 93 ? 6.629 9.773 3.91 1 89.31 93 PHE A O 1
ATOM 779 N N . I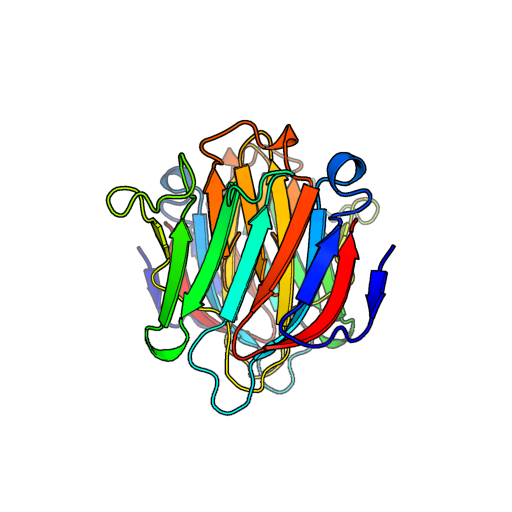LE A 1 94 ? 5.793 9.258 1.863 1 82.56 94 ILE A N 1
ATOM 780 C CA . ILE A 1 94 ? 7.098 9.203 1.208 1 82.56 94 ILE A CA 1
ATOM 781 C C . ILE A 1 94 ? 7.148 10.227 0.074 1 82.56 94 ILE A C 1
ATOM 783 O O . ILE A 1 94 ? 6.246 10.273 -0.766 1 82.56 94 ILE A O 1
ATOM 787 N N . GLN A 1 95 ? 8.18 11.102 0.174 1 84.88 95 GLN A N 1
ATOM 788 C CA . GLN A 1 95 ? 8.352 12.102 -0.873 1 84.88 95 GLN A CA 1
ATOM 789 C C . GLN A 1 95 ? 9.016 11.5 -2.109 1 84.88 95 GLN A C 1
ATOM 791 O O . GLN A 1 95 ? 10.039 10.828 -2.002 1 84.88 95 GLN A O 1
ATOM 796 N N . ASP A 1 96 ? 8.43 11.625 -3.219 1 81.06 96 ASP A N 1
ATOM 797 C CA . ASP A 1 96 ? 8.969 11.305 -4.539 1 81.06 96 ASP A CA 1
ATOM 798 C C . ASP A 1 96 ? 8.922 12.516 -5.461 1 81.06 96 ASP A C 1
ATOM 800 O O . ASP A 1 96 ? 7.902 12.789 -6.094 1 81.06 96 ASP A O 1
ATOM 804 N N . GLY A 1 97 ? 10.172 13.219 -5.531 1 85.12 97 GLY A N 1
ATOM 805 C CA . GLY A 1 97 ? 10.148 14.531 -6.168 1 85.12 97 GLY A CA 1
ATOM 806 C C . GLY A 1 97 ? 9.289 15.539 -5.43 1 85.12 97 GLY A C 1
ATOM 807 O O . GLY A 1 97 ? 9.508 15.805 -4.246 1 85.12 97 GLY A O 1
ATOM 808 N N . GLN A 1 98 ? 8.273 16.141 -6.145 1 88.69 98 GLN A N 1
ATOM 809 C CA . GLN A 1 98 ? 7.344 17.078 -5.539 1 88.69 98 GLN A CA 1
ATOM 810 C C . GLN A 1 98 ? 6.062 16.391 -5.09 1 88.69 98 GLN A C 1
ATOM 812 O O . GLN A 1 98 ? 5.09 17.047 -4.719 1 88.69 98 GLN A O 1
ATOM 817 N N . THR A 1 99 ? 6.152 15 -5.062 1 85.94 99 THR A N 1
ATOM 818 C CA . THR A 1 99 ? 4.945 14.227 -4.797 1 85.94 99 THR A CA 1
ATOM 819 C C . THR A 1 99 ? 5.062 13.484 -3.469 1 85.94 99 THR A C 1
ATOM 821 O O . THR A 1 99 ? 6.109 12.914 -3.158 1 85.94 99 THR A O 1
ATOM 824 N N . PHE A 1 100 ? 3.988 13.594 -2.643 1 87.69 100 PHE A N 1
ATOM 825 C CA . PHE A 1 100 ? 3.828 12.727 -1.479 1 87.69 100 PHE A CA 1
ATOM 826 C C . PHE A 1 100 ? 3.119 11.438 -1.862 1 87.69 100 PHE A C 1
ATOM 828 O O . PHE A 1 100 ? 2.039 11.461 -2.453 1 87.69 100 PHE A O 1
ATOM 835 N N . LYS A 1 101 ? 3.75 10.32 -1.555 1 81.12 101 LYS A N 1
ATOM 836 C CA . LYS A 1 101 ? 3.1 9.016 -1.64 1 81.12 101 LYS A CA 1
ATOM 837 C C . LYS A 1 101 ? 2.658 8.531 -0.261 1 81.12 101 LYS A C 1
ATOM 839 O O . LYS A 1 101 ? 3.436 8.57 0.694 1 81.12 101 LYS A O 1
ATOM 844 N N . CYS A 1 102 ? 1.357 8.234 -0.17 1 85.88 102 CYS A N 1
ATOM 845 C CA . CYS A 1 102 ? 0.762 7.84 1.1 1 85.88 102 CYS A CA 1
ATOM 846 C C . CYS A 1 102 ? 0.465 6.344 1.118 1 85.88 102 CYS A C 1
ATOM 848 O O . CYS A 1 102 ? -0.212 5.832 0.227 1 85.88 102 CYS A O 1
ATOM 850 N N . TYR A 1 103 ? 1.037 5.672 2.127 1 80 103 TYR A N 1
ATOM 851 C CA . TYR A 1 103 ? 0.802 4.246 2.312 1 80 103 TYR A CA 1
ATOM 852 C C . TYR A 1 103 ? 0.158 3.967 3.666 1 80 103 TYR A C 1
ATOM 854 O O . TYR A 1 103 ? 0.57 4.531 4.684 1 80 103 TYR A O 1
ATOM 862 N N . VAL A 1 104 ? -0.843 3.361 3.623 1 77.19 104 VAL A N 1
ATOM 863 C CA . VAL A 1 104 ? -1.479 2.922 4.859 1 77.19 104 VAL A CA 1
ATOM 864 C C . VAL A 1 104 ? -1.231 1.429 5.066 1 77.19 104 VAL A C 1
ATOM 866 O O . VAL A 1 104 ? -1.531 0.616 4.191 1 77.19 104 VAL A O 1
ATOM 869 N N . ASP A 1 105 ? -0.7 1.279 6.297 1 66.69 105 ASP A N 1
ATOM 870 C CA . ASP A 1 105 ? -0.328 -0.074 6.695 1 66.69 105 ASP A CA 1
ATOM 871 C C . ASP A 1 105 ? 0.584 -0.724 5.66 1 66.69 105 ASP A C 1
ATOM 873 O O . ASP A 1 105 ? 0.453 -1.914 5.367 1 66.69 105 ASP A O 1
ATOM 877 N N . GLY A 1 106 ? 1.474 0.263 5.086 1 57.31 106 GLY A N 1
ATOM 878 C CA . GLY A 1 106 ? 2.664 -0.115 4.34 1 57.31 106 GLY A CA 1
ATOM 879 C C . GLY A 1 106 ? 2.471 -0.063 2.836 1 57.31 106 GLY A C 1
ATOM 880 O O . GLY A 1 106 ? 1.337 -0.053 2.352 1 57.31 106 GLY A O 1
ATOM 881 N N . PRO A 1 107 ? 3.57 0.722 2.023 1 51.97 107 PRO A N 1
ATOM 882 C CA . PRO A 1 107 ? 3.822 0.724 0.58 1 51.97 107 PRO A CA 1
ATOM 883 C C . PRO A 1 107 ? 3.543 -0.629 -0.069 1 51.97 107 PRO A C 1
ATOM 885 O O . PRO A 1 107 ? 3.289 -1.613 0.63 1 51.97 107 PRO A O 1
ATOM 888 N N . ALA A 1 108 ? 3.904 -0.663 -1.414 1 56.28 108 ALA A N 1
ATOM 889 C CA . ALA A 1 108 ? 4.035 -2.006 -1.974 1 56.28 108 ALA A CA 1
ATOM 890 C C . ALA A 1 108 ? 4.598 -2.979 -0.941 1 56.28 108 ALA A C 1
ATOM 892 O O . ALA A 1 108 ? 5.605 -2.691 -0.292 1 56.28 108 ALA A O 1
ATOM 893 N N . TYR A 1 109 ? 3.701 -3.816 -0.506 1 60.78 109 TYR A N 1
ATOM 894 C CA . TYR A 1 109 ? 4.121 -4.746 0.535 1 60.78 109 TYR A CA 1
ATOM 895 C C . TYR A 1 109 ? 5.402 -5.473 0.136 1 60.78 109 TYR A C 1
ATOM 897 O O . TYR A 1 109 ? 6.273 -5.711 0.974 1 60.78 109 TYR A O 1
ATOM 905 N N . ALA A 1 110 ? 5.543 -5.758 -1.268 1 69.88 110 ALA A N 1
ATOM 906 C CA . ALA A 1 110 ? 6.723 -6.441 -1.782 1 69.88 110 ALA A CA 1
ATOM 907 C C . ALA A 1 110 ? 6.93 -6.145 -3.266 1 69.88 110 ALA A C 1
ATOM 909 O O . ALA A 1 110 ? 6.004 -5.703 -3.949 1 69.88 110 ALA A O 1
ATOM 910 N N . SER A 1 111 ? 8.195 -6.008 -3.699 1 76.88 111 SER A N 1
ATOM 911 C CA . SER A 1 111 ? 8.516 -5.918 -5.121 1 76.88 111 SER A CA 1
ATOM 912 C C . SER A 1 111 ? 9.43 -7.062 -5.551 1 76.88 111 SER A C 1
ATOM 914 O O . SER A 1 111 ? 10.094 -7.68 -4.715 1 76.88 111 SER A O 1
ATOM 916 N N . PHE A 1 112 ? 9.352 -7.566 -6.84 1 88 112 PHE A N 1
ATOM 917 C CA . PHE A 1 112 ? 10.203 -8.609 -7.41 1 88 112 PHE A CA 1
ATOM 918 C C . PHE A 1 112 ? 10.516 -8.312 -8.867 1 88 112 PHE A C 1
ATOM 920 O O . PHE A 1 112 ? 9.609 -8.109 -9.68 1 88 112 PHE A O 1
ATOM 927 N N . THR A 1 113 ? 11.82 -8.117 -9.203 1 85.5 113 THR A N 1
ATOM 928 C CA . THR A 1 113 ? 12.242 -7.93 -10.586 1 85.5 113 THR A CA 1
ATOM 929 C C . THR A 1 113 ? 12.445 -9.273 -11.273 1 85.5 113 THR A C 1
ATOM 931 O O . THR A 1 113 ? 13.234 -10.102 -10.82 1 85.5 113 THR A O 1
ATOM 934 N N . ALA A 1 114 ? 11.719 -9.469 -12.352 1 88.44 114 ALA A N 1
ATOM 935 C CA . ALA A 1 114 ? 11.82 -10.734 -13.078 1 88.44 114 ALA A CA 1
ATOM 936 C C . ALA A 1 114 ? 13.242 -10.969 -13.578 1 88.44 114 ALA A C 1
ATOM 938 O O . ALA A 1 114 ? 13.914 -10.039 -14.016 1 88.44 114 ALA A O 1
ATOM 939 N N . ARG A 1 115 ? 13.68 -12.188 -13.516 1 87.12 115 ARG A N 1
ATOM 940 C CA . ARG A 1 115 ? 15.039 -12.547 -13.914 1 87.12 115 ARG A CA 1
ATOM 941 C C . ARG A 1 115 ? 15.125 -12.812 -15.414 1 87.12 115 ARG A C 1
ATOM 943 O O . ARG A 1 115 ? 16.203 -12.758 -16 1 87.12 115 ARG A O 1
ATOM 950 N N . ILE A 1 116 ? 14 -13.234 -15.977 1 86.38 116 ILE A N 1
ATOM 951 C CA . ILE A 1 116 ? 13.859 -13.367 -17.422 1 86.38 116 ILE A CA 1
ATOM 952 C C . ILE A 1 116 ? 12.836 -12.359 -17.938 1 86.38 116 ILE A C 1
ATOM 954 O O . ILE A 1 116 ? 12.125 -11.727 -17.141 1 86.38 116 ILE A O 1
ATOM 958 N N . ASN A 1 117 ? 12.82 -12.164 -19.266 1 89.12 117 ASN A N 1
ATOM 959 C CA . ASN A 1 117 ? 11.922 -11.172 -19.859 1 89.12 117 ASN A CA 1
ATOM 960 C C . ASN A 1 117 ? 10.477 -11.406 -19.438 1 89.12 117 ASN A C 1
ATOM 962 O O . ASN A 1 117 ? 9.883 -12.422 -19.781 1 89.12 117 ASN A O 1
ATOM 966 N N . ILE A 1 118 ? 9.938 -10.367 -18.688 1 87.19 118 ILE A N 1
ATOM 967 C CA . ILE A 1 118 ? 8.609 -10.469 -18.094 1 87.19 118 ILE A CA 1
ATOM 968 C C . ILE A 1 118 ? 7.555 -10.562 -19.203 1 87.19 118 ILE A C 1
ATOM 970 O O . ILE A 1 118 ? 6.441 -11.039 -18.969 1 87.19 118 ILE A O 1
ATOM 974 N N . ASN A 1 119 ? 7.938 -10.195 -20.422 1 87.56 119 ASN A N 1
ATOM 975 C CA . ASN A 1 119 ? 6.992 -10.242 -21.531 1 87.56 119 ASN A CA 1
ATOM 976 C C . ASN A 1 119 ? 6.723 -11.68 -21.984 1 87.56 119 ASN A C 1
ATOM 978 O O . ASN A 1 119 ? 5.84 -11.922 -22.812 1 87.56 119 ASN A O 1
ATOM 982 N N . GLN A 1 120 ? 7.367 -12.617 -21.422 1 90.38 120 GLN A N 1
ATOM 983 C CA . GLN A 1 120 ? 7.133 -14.031 -21.688 1 90.38 120 GLN A CA 1
ATOM 984 C C . GLN A 1 120 ? 6.02 -14.586 -20.812 1 90.38 120 GLN A C 1
ATOM 986 O O . GLN A 1 120 ? 5.641 -15.758 -20.938 1 90.38 120 GLN A O 1
ATOM 991 N N . LEU A 1 121 ? 5.418 -13.812 -19.891 1 93 121 LEU A N 1
ATOM 992 C CA . LEU A 1 121 ? 4.359 -14.227 -18.984 1 93 121 LEU A CA 1
ATOM 993 C C . LEU A 1 121 ? 3.105 -14.633 -19.75 1 93 121 LEU A C 1
ATOM 995 O O . LEU A 1 121 ? 2.645 -13.898 -20.625 1 93 121 LEU A O 1
ATOM 999 N N . ARG A 1 122 ? 2.58 -15.914 -19.469 1 92.5 122 ARG A N 1
ATOM 1000 C CA . ARG A 1 122 ? 1.421 -16.406 -20.203 1 92.5 122 ARG A CA 1
ATOM 1001 C C . ARG A 1 122 ? 0.358 -16.953 -19.266 1 92.5 122 ARG A C 1
ATOM 1003 O O . ARG A 1 122 ? -0.835 -16.906 -19.562 1 92.5 122 ARG A O 1
ATOM 1010 N N . ASN A 1 123 ? 0.83 -17.438 -18.109 1 95.31 123 ASN A N 1
ATOM 1011 C CA . ASN A 1 123 ? -0.103 -18.125 -17.219 1 95.31 123 ASN A CA 1
ATOM 1012 C C . ASN A 1 123 ? 0.043 -17.641 -15.773 1 95.31 123 ASN A C 1
ATOM 1014 O O . ASN A 1 123 ? 1.093 -17.125 -15.391 1 95.31 123 ASN A O 1
ATOM 1018 N N . ILE A 1 124 ? -1.075 -17.719 -15.055 1 95.19 124 ILE A N 1
ATOM 1019 C CA . ILE A 1 124 ? -1.091 -17.516 -13.609 1 95.19 124 ILE A CA 1
ATOM 1020 C C . ILE A 1 124 ? -1.539 -18.797 -12.906 1 95.19 124 ILE A C 1
ATOM 1022 O O . ILE A 1 124 ? -2.406 -19.516 -13.406 1 95.19 124 ILE A O 1
ATOM 1026 N N . GLU A 1 125 ? -0.893 -19.125 -11.844 1 97.69 125 GLU A N 1
ATOM 1027 C CA . GLU A 1 125 ? -1.231 -20.266 -11 1 97.69 125 GLU A CA 1
ATOM 1028 C C . GLU A 1 125 ? -1.37 -19.859 -9.539 1 97.69 125 GLU A C 1
ATOM 1030 O O . GLU A 1 125 ? -0.567 -19.062 -9.031 1 97.69 125 GLU A O 1
ATOM 1035 N N . ILE A 1 126 ? -2.426 -20.266 -8.875 1 97.19 126 ILE A N 1
ATOM 1036 C CA . ILE A 1 126 ? -2.65 -20.031 -7.457 1 97.19 126 ILE A CA 1
ATOM 1037 C C . ILE A 1 126 ? -2.805 -21.375 -6.73 1 97.19 126 ILE A C 1
ATOM 1039 O O . ILE A 1 126 ? -3.568 -22.234 -7.16 1 97.19 126 ILE A O 1
ATOM 1043 N N . LYS A 1 127 ? -2.008 -21.562 -5.715 1 98.12 127 LYS A N 1
ATOM 1044 C CA . LYS A 1 127 ? -2.004 -22.781 -4.914 1 98.12 127 LYS A CA 1
ATOM 1045 C C . LYS A 1 127 ? -1.976 -22.453 -3.424 1 98.12 127 LYS A C 1
ATOM 1047 O O . LYS A 1 127 ? -1.618 -21.344 -3.029 1 98.12 127 LYS A O 1
ATOM 1052 N N . GLY A 1 128 ? -2.354 -23.516 -2.66 1 96.94 128 GLY A 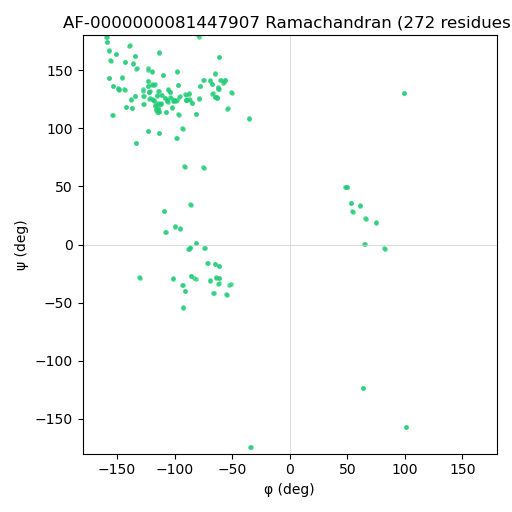N 1
ATOM 1053 C CA . GLY A 1 128 ? -2.166 -23.406 -1.224 1 96.94 128 GLY A CA 1
ATOM 1054 C C . GLY A 1 128 ? -3.441 -23.062 -0.481 1 96.94 128 GLY A C 1
ATOM 1055 O O . GLY A 1 128 ? -4.543 -23.359 -0.952 1 96.94 128 GLY A O 1
ATOM 1056 N N . ASP A 1 129 ? -3.322 -22.5 0.682 1 97.69 129 ASP A N 1
ATOM 1057 C CA . ASP A 1 129 ? -4.387 -22.328 1.668 1 97.69 129 ASP A CA 1
ATOM 1058 C C . ASP A 1 129 ? -5.102 -21 1.482 1 97.69 129 ASP A C 1
ATOM 1060 O O . ASP A 1 129 ? -5.055 -20.141 2.363 1 97.69 129 ASP A O 1
ATOM 1064 N N . VAL A 1 130 ? -5.809 -20.891 0.321 1 97.19 130 VAL A N 1
ATOM 1065 C CA . VAL A 1 130 ? -6.496 -19.641 0.027 1 97.19 130 VAL A CA 1
ATOM 1066 C C . VAL A 1 130 ? -7.758 -19.922 -0.788 1 97.19 130 VAL A C 1
ATOM 1068 O O . VAL A 1 130 ? -7.758 -20.797 -1.658 1 97.19 130 VAL A O 1
ATOM 1071 N N . ARG A 1 131 ? -8.797 -19.344 -0.432 1 96.38 131 ARG A N 1
ATOM 1072 C CA . ARG A 1 131 ? -9.984 -19.25 -1.281 1 96.38 131 ARG A CA 1
ATOM 1073 C C . ARG A 1 131 ? -9.945 -18 -2.156 1 96.38 131 ARG A C 1
ATOM 1075 O O . ARG A 1 131 ? -9.703 -16.906 -1.663 1 96.38 131 ARG A O 1
ATOM 1082 N N . VAL A 1 132 ? -10.148 -18.203 -3.473 1 95.69 132 VAL A N 1
ATOM 1083 C CA . VAL A 1 132 ? -10.086 -17.078 -4.402 1 95.69 132 VAL A CA 1
ATOM 1084 C C . VAL A 1 132 ? -11.5 -16.719 -4.855 1 95.69 132 VAL A C 1
ATOM 1086 O O . VAL A 1 132 ? -12.266 -17.578 -5.297 1 95.69 132 VAL A O 1
ATOM 1089 N N . GLU A 1 133 ? -11.844 -15.5 -4.652 1 94.44 133 GLU A N 1
ATOM 1090 C CA . GLU A 1 133 ? -13.148 -15.008 -5.074 1 94.44 133 GLU A CA 1
ATOM 1091 C C . GLU A 1 133 ? -13.094 -14.445 -6.488 1 94.44 133 GLU A C 1
ATOM 1093 O O . GLU A 1 133 ? -14.055 -14.578 -7.254 1 94.44 133 GLU A O 1
ATOM 1098 N N . GLU A 1 134 ? -12.008 -13.75 -6.75 1 93.62 134 GLU A N 1
ATOM 1099 C CA . GLU A 1 134 ? -11.938 -13.078 -8.047 1 93.62 134 GLU A CA 1
ATOM 1100 C C . GLU A 1 134 ? -10.484 -12.883 -8.477 1 93.62 134 GLU A C 1
ATOM 1102 O O . GLU A 1 134 ? -9.625 -12.562 -7.66 1 93.62 134 GLU A O 1
ATOM 1107 N N . ILE A 1 135 ? -10.164 -13.156 -9.797 1 93.19 135 ILE A N 1
ATOM 1108 C CA . ILE A 1 135 ? -8.953 -12.719 -10.477 1 93.19 135 ILE A CA 1
ATOM 1109 C C . ILE A 1 135 ? -9.305 -11.727 -11.578 1 93.19 135 ILE A C 1
ATOM 1111 O O . ILE A 1 135 ? -10.047 -12.062 -12.508 1 93.19 135 ILE A O 1
ATOM 1115 N N . HIS A 1 136 ? -8.859 -10.492 -11.383 1 89.62 136 HIS A N 1
ATOM 1116 C CA . HIS A 1 136 ? -9.141 -9.461 -12.375 1 89.62 136 HIS A CA 1
ATOM 1117 C C . HIS A 1 136 ? -7.863 -9.023 -13.086 1 89.62 136 HIS A C 1
ATOM 1119 O O . HIS A 1 136 ? -6.867 -8.688 -12.438 1 89.62 136 HIS A O 1
ATOM 1125 N N . PHE A 1 137 ? -7.852 -9.18 -14.43 1 86.88 137 PHE A N 1
ATOM 1126 C CA . PHE A 1 137 ? -6.75 -8.68 -15.25 1 86.88 137 PHE A CA 1
ATOM 1127 C C . PHE A 1 137 ? -7.047 -7.281 -15.766 1 86.88 137 PHE A C 1
ATOM 1129 O O . PHE A 1 137 ? -7.941 -7.098 -16.594 1 86.88 137 PHE A O 1
ATOM 1136 N N . GLY A 1 138 ? -6.453 -6.18 -15.07 1 80.69 138 GLY A N 1
ATOM 1137 C CA . GLY A 1 138 ? -6.68 -4.793 -15.445 1 80.69 138 GLY A CA 1
ATOM 1138 C C . GLY A 1 138 ? -6.57 -3.83 -14.281 1 80.69 138 GLY A C 1
ATOM 1139 O O . GLY A 1 138 ? -6.527 -4.254 -13.125 1 80.69 138 GLY A O 1
ATOM 1140 N N . MET B 1 1 ? -11.406 -8.547 -17.984 1 70.62 1 MET B N 1
ATOM 1141 C CA . MET B 1 1 ? -11.898 -9.906 -17.797 1 70.62 1 MET B CA 1
ATOM 1142 C C . MET B 1 1 ? -11.594 -10.406 -16.375 1 70.62 1 MET B C 1
ATOM 1144 O O . MET B 1 1 ? -10.562 -10.062 -15.805 1 70.62 1 MET B O 1
ATOM 1148 N N . SER B 1 2 ? -12.609 -10.875 -15.727 1 86.44 2 SER B N 1
ATOM 1149 C CA . SER B 1 2 ? -12.445 -11.344 -14.352 1 86.44 2 SER B CA 1
ATOM 1150 C C . SER B 1 2 ? -12.844 -12.805 -14.211 1 86.44 2 SER B C 1
ATOM 1152 O O . SER B 1 2 ? -13.719 -13.289 -14.93 1 86.44 2 SER B O 1
ATOM 1154 N N . ILE B 1 3 ? -12.062 -13.617 -13.602 1 90.5 3 ILE B N 1
ATOM 1155 C CA . ILE B 1 3 ? -12.367 -14.992 -13.219 1 90.5 3 ILE B CA 1
ATOM 1156 C C . ILE B 1 3 ? -12.969 -15.008 -11.812 1 90.5 3 ILE B C 1
ATOM 1158 O O . ILE B 1 3 ? -12.406 -14.438 -10.883 1 90.5 3 ILE B O 1
ATOM 1162 N N . GLN B 1 4 ? -14.18 -15.633 -11.82 1 93.69 4 GLN B N 1
ATOM 1163 C CA . GLN B 1 4 ? -14.883 -15.602 -10.539 1 93.69 4 GLN B CA 1
ATOM 1164 C C . GLN B 1 4 ? -14.836 -16.969 -9.859 1 93.69 4 GLN B C 1
ATOM 1166 O O . GLN B 1 4 ? -15.031 -18 -10.5 1 93.69 4 GLN B O 1
ATOM 1171 N N . ASN B 1 5 ? -14.523 -17.031 -8.586 1 94.88 5 ASN B N 1
ATOM 1172 C CA . ASN B 1 5 ? -14.523 -18.156 -7.652 1 94.88 5 ASN B CA 1
ATOM 1173 C C . ASN B 1 5 ? -13.805 -19.359 -8.242 1 94.88 5 ASN B C 1
ATOM 1175 O O . ASN B 1 5 ? -14.359 -20.469 -8.25 1 94.88 5 ASN B O 1
ATOM 1179 N N . PRO B 1 6 ? -12.648 -19.125 -8.75 1 94.75 6 PRO B N 1
ATOM 1180 C CA . PRO B 1 6 ? -11.922 -20.312 -9.219 1 94.75 6 PRO B CA 1
ATOM 1181 C C . PRO B 1 6 ? -11.562 -21.266 -8.078 1 94.75 6 PRO B C 1
ATOM 1183 O O . PRO B 1 6 ? -11.32 -20.828 -6.949 1 94.75 6 PRO B O 1
ATOM 1186 N N . GLN B 1 7 ? -11.562 -22.547 -8.391 1 96.19 7 GLN B N 1
ATOM 1187 C CA . GLN B 1 7 ? -11.141 -23.516 -7.391 1 96.19 7 GLN B CA 1
ATOM 1188 C C . GLN B 1 7 ? -9.625 -23.547 -7.262 1 96.19 7 GLN B C 1
ATOM 1190 O O . GLN B 1 7 ? -8.914 -23.578 -8.273 1 96.19 7 GLN B O 1
ATOM 1195 N N . VAL B 1 8 ? -9.188 -23.578 -6.07 1 96.25 8 VAL B N 1
ATOM 1196 C CA . VAL B 1 8 ? -7.758 -23.688 -5.793 1 96.25 8 VAL B CA 1
ATOM 1197 C C . VAL B 1 8 ? -7.383 -25.141 -5.551 1 96.25 8 VAL B C 1
ATOM 1199 O O . VAL B 1 8 ? -8.047 -25.844 -4.789 1 96.25 8 VAL B O 1
ATOM 1202 N N . PRO B 1 9 ? -6.316 -25.656 -6.316 1 97.44 9 PRO B N 1
ATOM 1203 C CA . PRO B 1 9 ? -5.379 -24.938 -7.176 1 97.44 9 PRO B CA 1
ATOM 1204 C C . PRO B 1 9 ? -6.012 -24.5 -8.492 1 97.44 9 PRO B C 1
ATOM 1206 O O . PRO B 1 9 ? -6.895 -25.172 -9.016 1 97.44 9 PRO B O 1
ATOM 1209 N N . TYR B 1 10 ? -5.613 -23.312 -8.883 1 96.88 10 TYR B N 1
ATOM 1210 C CA . TYR B 1 10 ? -6.055 -22.75 -10.148 1 96.88 10 TYR B CA 1
ATOM 1211 C C . TYR B 1 10 ? -4.871 -22.469 -11.07 1 96.88 10 TYR B C 1
ATOM 1213 O O . TYR B 1 10 ? -3.83 -21.984 -10.617 1 96.88 10 TYR B O 1
ATOM 1221 N N . ARG B 1 11 ? -5.023 -22.797 -12.289 1 96.38 11 ARG B N 1
ATOM 1222 C CA . ARG B 1 11 ? -4.082 -22.422 -13.336 1 96.38 11 ARG B CA 1
ATOM 1223 C C . ARG B 1 11 ? -4.812 -21.984 -14.602 1 96.38 11 ARG B C 1
ATOM 1225 O O . ARG B 1 11 ? -5.73 -22.672 -15.062 1 96.38 11 ARG B O 1
ATOM 1232 N N . GLY B 1 12 ? -4.531 -20.828 -15.07 1 94.31 12 GLY B N 1
ATOM 1233 C CA . GLY B 1 12 ? -5.152 -20.344 -16.281 1 94.31 12 GLY B CA 1
ATOM 1234 C C . GLY B 1 12 ? -4.336 -19.266 -16.984 1 94.31 12 GLY B C 1
ATOM 1235 O O . GLY B 1 12 ? -3.311 -18.828 -16.453 1 94.31 12 GLY B O 1
ATOM 1236 N N . PRO B 1 13 ? -4.781 -19.016 -18.234 1 93.19 13 PRO B N 1
ATOM 1237 C CA . PRO B 1 13 ? -4.07 -17.969 -18.969 1 93.19 13 PRO B CA 1
ATOM 1238 C C . PRO B 1 13 ? -4.164 -16.609 -18.312 1 93.19 13 PRO B C 1
ATOM 1240 O O . PRO B 1 13 ? -5.199 -16.266 -17.719 1 93.19 13 PRO B O 1
ATOM 1243 N N . ALA B 1 14 ? -2.99 -15.93 -18.219 1 90.5 14 ALA B N 1
ATOM 1244 C CA . ALA B 1 14 ? -3.025 -14.531 -17.812 1 90.5 14 ALA B CA 1
ATOM 1245 C C . ALA B 1 14 ? -3.523 -13.641 -18.938 1 90.5 14 ALA B C 1
ATOM 1247 O O . ALA B 1 14 ? -2.787 -12.781 -19.438 1 90.5 14 ALA B O 1
ATOM 1248 N N . GLN B 1 15 ? -4.746 -13.836 -19.266 1 74.81 15 GLN B N 1
ATOM 1249 C CA . GLN B 1 15 ? -5.328 -13.125 -20.391 1 74.81 15 GLN B CA 1
ATOM 1250 C C . GLN B 1 15 ? -5.223 -11.609 -20.203 1 74.81 15 GLN B C 1
ATOM 1252 O O . GLN B 1 15 ? -5.34 -11.109 -19.094 1 74.81 15 GLN B O 1
ATOM 1257 N N . ASP B 1 16 ? -4.914 -10.836 -21.188 1 77 16 ASP B N 1
ATOM 1258 C CA . ASP B 1 16 ? -4.922 -9.375 -21.297 1 77 16 ASP B CA 1
ATOM 1259 C C . ASP B 1 16 ? -3.885 -8.758 -20.359 1 77 16 ASP B C 1
ATOM 1261 O O . ASP B 1 16 ? -3.814 -7.535 -20.234 1 77 16 ASP B O 1
ATOM 1265 N N . TYR B 1 17 ? -3.135 -9.648 -19.609 1 82 17 TYR B N 1
ATOM 1266 C CA . TYR B 1 17 ? -2.115 -9.102 -18.719 1 82 17 TYR B CA 1
ATOM 1267 C C . TYR B 1 17 ? -1.152 -8.203 -19.5 1 82 17 TYR B C 1
ATOM 1269 O O . TYR B 1 17 ? -0.778 -7.129 -19.016 1 82 17 TYR B O 1
ATOM 1277 N N . LEU B 1 18 ? -0.771 -8.727 -20.703 1 78 18 LEU B N 1
ATOM 1278 C CA . LEU B 1 18 ? 0.231 -8 -21.469 1 78 18 LEU B CA 1
ATOM 1279 C C . LEU B 1 18 ? -0.275 -6.609 -21.844 1 78 18 LEU B C 1
ATOM 1281 O O . LEU B 1 18 ? 0.521 -5.699 -22.078 1 78 18 LEU B O 1
ATOM 1285 N N . GLN B 1 19 ? -1.564 -6.438 -21.781 1 80.12 19 GLN B N 1
ATOM 1286 C CA . GLN B 1 19 ? -2.141 -5.137 -22.109 1 80.12 19 GLN B CA 1
ATOM 1287 C C . GLN B 1 19 ? -2.309 -4.277 -20.859 1 80.12 19 GLN B C 1
ATOM 1289 O O . GLN B 1 19 ? -2.076 -3.066 -20.891 1 80.12 19 GLN B O 1
ATOM 1294 N N . THR B 1 20 ? -2.617 -4.883 -19.781 1 82.12 20 THR B N 1
ATOM 1295 C CA . THR B 1 20 ? -3.01 -4.133 -18.594 1 82.12 20 THR B CA 1
ATOM 1296 C C . THR B 1 20 ? -1.851 -4.039 -17.609 1 82.12 20 THR B C 1
ATOM 1298 O O . THR B 1 20 ? -1.756 -3.076 -16.844 1 82.12 20 THR B O 1
ATOM 1301 N N . ARG B 1 21 ? -1.006 -5.023 -17.625 1 86 21 ARG B N 1
ATOM 1302 C CA . ARG B 1 21 ? 0.169 -5.137 -16.766 1 86 21 ARG B CA 1
ATOM 1303 C C . ARG B 1 21 ? -0.214 -5.031 -15.297 1 86 21 ARG B C 1
ATOM 1305 O O . ARG B 1 21 ? 0.522 -4.445 -14.5 1 86 21 ARG B O 1
ATOM 1312 N N . ARG B 1 22 ? -1.467 -5.449 -14.992 1 86.56 22 ARG B N 1
ATOM 1313 C CA . ARG B 1 22 ? -1.994 -5.441 -13.633 1 86.56 22 ARG B CA 1
ATOM 1314 C C . ARG B 1 22 ? -2.896 -6.648 -13.391 1 86.56 22 ARG B C 1
ATOM 1316 O O . ARG B 1 22 ? -3.697 -7.016 -14.25 1 86.56 22 ARG B O 1
ATOM 1323 N N . VAL B 1 23 ? -2.709 -7.309 -12.297 1 90.81 23 VAL B N 1
ATOM 1324 C CA . VAL B 1 23 ? -3.584 -8.391 -11.844 1 90.81 23 VAL B CA 1
ATOM 1325 C C . VAL B 1 23 ? -4.039 -8.117 -10.414 1 90.81 23 VAL B C 1
ATOM 1327 O O . VAL B 1 23 ? -3.229 -7.777 -9.547 1 90.81 23 VAL B O 1
ATOM 1330 N N . ARG B 1 24 ? -5.34 -8.18 -10.234 1 88.31 24 ARG B N 1
ATOM 1331 C CA . ARG B 1 24 ? -5.902 -8.086 -8.891 1 88.31 24 ARG B CA 1
ATOM 1332 C C . ARG B 1 24 ? -6.52 -9.414 -8.461 1 88.31 24 ARG B C 1
ATOM 1334 O O . ARG B 1 24 ? -7.277 -10.023 -9.219 1 88.31 24 ARG B O 1
ATOM 1341 N N . ILE B 1 25 ? -6.16 -9.914 -7.305 1 92.5 25 ILE B N 1
ATOM 1342 C CA . ILE B 1 25 ? -6.715 -11.133 -6.73 1 92.5 25 ILE B CA 1
ATOM 1343 C C . ILE B 1 25 ? -7.438 -10.805 -5.426 1 92.5 25 ILE B C 1
ATOM 1345 O O . ILE B 1 25 ? -6.859 -10.188 -4.527 1 92.5 25 ILE B O 1
ATOM 1349 N N . ILE B 1 26 ? -8.656 -11.078 -5.398 1 89.94 26 ILE B N 1
ATOM 1350 C CA . ILE B 1 26 ? -9.422 -10.977 -4.16 1 89.94 26 ILE B CA 1
ATOM 1351 C C . ILE B 1 26 ? -9.609 -12.359 -3.553 1 89.94 26 ILE B C 1
ATOM 1353 O O . ILE B 1 26 ? -10.078 -13.281 -4.223 1 89.94 26 ILE B O 1
ATOM 1357 N N . GLY B 1 27 ? -9.172 -12.5 -2.314 1 94.19 27 GLY B N 1
ATOM 1358 C CA . GLY B 1 27 ? -9.266 -13.82 -1.715 1 94.19 27 GLY B CA 1
ATOM 1359 C C . GLY B 1 27 ? -9.227 -13.797 -0.198 1 94.19 27 GLY B C 1
ATOM 1360 O O . GLY B 1 27 ? -9.219 -12.719 0.407 1 94.19 27 GLY B O 1
ATOM 1361 N N . THR B 1 28 ? -9.336 -14.969 0.414 1 93.31 28 THR B N 1
ATOM 1362 C CA . THR B 1 28 ? -9.258 -15.18 1.855 1 93.31 28 THR B CA 1
ATOM 1363 C C . THR B 1 28 ? -8.414 -16.406 2.18 1 93.31 28 THR B C 1
ATOM 1365 O O . THR B 1 28 ? -8.734 -17.516 1.757 1 93.31 28 THR B O 1
ATOM 1368 N N . PRO B 1 29 ? -7.293 -16.172 2.895 1 95.19 29 PRO B N 1
ATOM 1369 C CA . PRO B 1 29 ? -6.645 -17.375 3.406 1 95.19 29 PRO B CA 1
ATOM 1370 C C . PRO B 1 29 ? -7.578 -18.234 4.258 1 95.19 29 PRO B C 1
ATOM 1372 O O . PRO B 1 29 ? -8.406 -17.703 4.996 1 95.19 29 PRO B O 1
ATOM 1375 N N . THR B 1 30 ? -7.422 -19.5 4.086 1 96.62 30 THR B N 1
ATOM 1376 C CA . THR B 1 30 ? -8.266 -20.391 4.883 1 9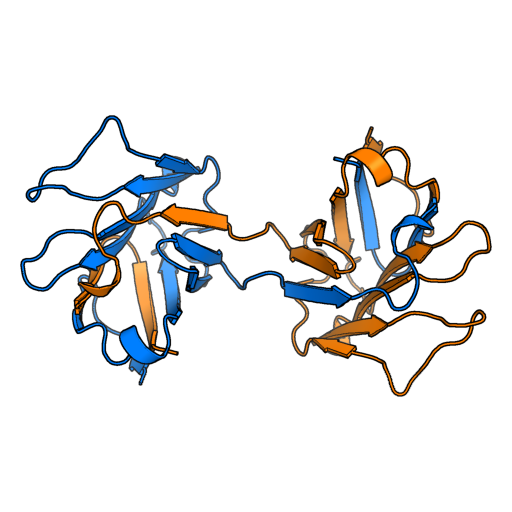6.62 30 THR B CA 1
ATOM 1377 C C . THR B 1 30 ? -8 -20.188 6.371 1 96.62 30 THR B C 1
ATOM 1379 O O . THR B 1 30 ? -6.973 -19.641 6.758 1 96.62 30 THR B O 1
ATOM 1382 N N . SER B 1 31 ? -8.938 -20.625 7.262 1 94.06 31 SER B N 1
ATOM 1383 C CA . SER B 1 31 ? -8.867 -20.375 8.695 1 94.06 31 SER B CA 1
ATOM 1384 C C . SER B 1 31 ? -7.613 -21 9.305 1 94.06 31 SER B C 1
ATOM 1386 O O . SER B 1 31 ? -7.086 -20.5 10.305 1 94.06 31 SER B O 1
ATOM 1388 N N . ASP B 1 32 ? -7.105 -22.062 8.766 1 95.94 32 ASP B N 1
ATOM 1389 C CA . ASP B 1 32 ? -5.902 -22.734 9.242 1 95.94 32 ASP B CA 1
ATOM 1390 C C . ASP B 1 32 ? -4.738 -22.531 8.266 1 95.94 32 ASP B C 1
ATOM 1392 O O . ASP B 1 32 ? -3.854 -23.391 8.172 1 95.94 32 ASP B O 1
ATOM 1396 N N . ALA B 1 33 ? -4.766 -21.438 7.59 1 95.44 33 ALA B N 1
ATOM 1397 C CA . ALA B 1 33 ? -3.834 -21.219 6.484 1 95.44 33 ALA B CA 1
ATOM 1398 C C . ALA B 1 33 ? -2.393 -21.172 6.984 1 95.44 33 ALA B C 1
ATOM 1400 O O . ALA B 1 33 ? -2.082 -20.453 7.938 1 95.44 33 ALA B O 1
ATOM 1401 N N . ASP B 1 34 ? -1.563 -21.953 6.422 1 96.88 34 ASP B N 1
ATOM 1402 C CA . ASP B 1 34 ? -0.121 -21.859 6.617 1 96.88 34 ASP B CA 1
ATOM 1403 C C . ASP B 1 34 ? 0.521 -20.984 5.539 1 96.88 34 ASP B C 1
ATOM 1405 O O . ASP B 1 34 ? 1.26 -20.047 5.852 1 96.88 34 ASP B O 1
ATOM 1409 N N . ARG B 1 35 ? 0.251 -21.359 4.305 1 97.12 35 ARG B N 1
ATOM 1410 C CA . ARG B 1 35 ? 0.842 -20.594 3.213 1 97.12 35 ARG B CA 1
ATOM 1411 C C . ARG B 1 35 ? 0.012 -20.719 1.94 1 97.12 35 ARG B C 1
ATOM 1413 O O . ARG B 1 35 ? -0.778 -21.656 1.804 1 97.12 35 ARG B O 1
ATOM 1420 N N . PHE B 1 36 ? 0.105 -19.797 0.983 1 97.88 36 PHE B N 1
ATOM 1421 C CA . PHE B 1 36 ? -0.376 -19.891 -0.39 1 97.88 36 PHE B CA 1
ATOM 1422 C C . PHE B 1 36 ? 0.631 -19.297 -1.359 1 97.88 36 PHE B C 1
ATOM 1424 O O . PHE B 1 36 ? 1.701 -18.844 -0.949 1 97.88 36 PHE B O 1
ATOM 1431 N N . GLU B 1 37 ? 0.375 -19.484 -2.633 1 98.06 37 GLU B N 1
ATOM 1432 C CA . GLU B 1 37 ? 1.317 -18.938 -3.605 1 98.06 37 GLU B CA 1
ATOM 1433 C C . GLU B 1 37 ? 0.601 -18.469 -4.871 1 98.06 37 GLU B C 1
ATOM 1435 O O . GLU B 1 37 ? -0.445 -19.016 -5.23 1 98.06 37 GLU B O 1
ATOM 1440 N N . VAL B 1 38 ? 1.049 -17.453 -5.414 1 97.25 38 VAL B N 1
ATOM 1441 C CA . VAL B 1 38 ? 0.701 -17 -6.754 1 97.25 38 VAL B CA 1
ATOM 1442 C C . VAL B 1 38 ? 1.93 -17.062 -7.66 1 97.25 38 VAL B C 1
ATOM 1444 O O . VAL B 1 38 ? 2.979 -16.5 -7.336 1 97.25 38 VAL B O 1
ATOM 1447 N N . ASN B 1 39 ? 1.812 -17.812 -8.719 1 97.06 39 ASN B N 1
ATOM 1448 C CA . ASN B 1 39 ? 2.902 -17.953 -9.68 1 97.06 39 ASN B CA 1
ATOM 1449 C C . ASN B 1 39 ? 2.525 -17.375 -11.047 1 97.06 39 ASN B C 1
ATOM 1451 O O . ASN B 1 39 ? 1.443 -17.656 -11.562 1 97.06 39 ASN B O 1
ATOM 1455 N N . PHE B 1 40 ? 3.395 -16.516 -11.531 1 96.19 40 PHE B N 1
ATOM 1456 C CA . PHE B 1 40 ? 3.316 -16.078 -12.922 1 96.19 40 PHE B CA 1
ATOM 1457 C C . PHE B 1 40 ? 4.285 -16.875 -13.789 1 96.19 40 PHE B C 1
ATOM 1459 O O . PHE B 1 40 ? 5.48 -16.922 -13.508 1 96.19 40 PHE B O 1
ATOM 1466 N N . LEU B 1 41 ? 3.709 -17.5 -14.844 1 96.75 41 LEU B N 1
ATOM 1467 C CA . LEU B 1 41 ? 4.484 -18.5 -15.586 1 96.75 41 LEU B CA 1
ATOM 1468 C C . LEU B 1 41 ? 4.57 -18.125 -17.062 1 96.75 41 LEU B C 1
ATOM 1470 O O . LEU B 1 41 ? 3.65 -17.516 -17.609 1 96.75 41 LEU B O 1
ATOM 1474 N N . SER B 1 42 ? 5.66 -18.547 -17.656 1 95.12 42 SER B N 1
ATOM 1475 C CA . SER B 1 42 ? 5.777 -18.516 -19.109 1 95.12 42 SER B CA 1
ATOM 1476 C C . SER B 1 42 ? 5.023 -19.688 -19.75 1 95.12 42 SER B C 1
ATOM 1478 O O . SER B 1 42 ? 4.414 -20.5 -19.047 1 95.12 42 SER B O 1
ATOM 1480 N N . SER B 1 43 ? 5.062 -19.719 -21.094 1 94.12 43 SER B N 1
ATOM 1481 C CA . SER B 1 43 ? 4.383 -20.781 -21.828 1 94.12 43 SER B CA 1
ATOM 1482 C C . SER B 1 43 ? 4.992 -22.141 -21.531 1 94.12 43 SER B C 1
ATOM 1484 O O . SER B 1 43 ? 4.297 -23.172 -21.562 1 94.12 43 SER B O 1
ATOM 1486 N N . ASP B 1 44 ? 6.258 -22.219 -21.188 1 94.31 44 ASP B N 1
ATOM 1487 C CA . ASP B 1 44 ? 6.926 -23.484 -20.922 1 94.31 44 ASP B CA 1
ATOM 1488 C C . ASP B 1 44 ? 7.023 -23.75 -19.422 1 94.31 44 ASP B C 1
ATOM 1490 O O . ASP B 1 44 ? 7.875 -24.516 -18.969 1 94.31 44 ASP B O 1
ATOM 1494 N N . ASP B 1 45 ? 6.242 -23.016 -18.656 1 94.38 45 ASP B N 1
ATOM 1495 C CA . ASP B 1 45 ? 5.996 -23.25 -17.234 1 94.38 45 ASP B CA 1
ATOM 1496 C C . ASP B 1 45 ? 7.203 -22.828 -16.406 1 94.38 45 ASP B C 1
ATOM 1498 O O . ASP B 1 45 ? 7.426 -23.359 -15.312 1 94.38 45 ASP B O 1
ATOM 1502 N N . GLU B 1 46 ? 8.055 -21.969 -17.047 1 95.25 46 GLU B N 1
ATOM 1503 C CA . GLU B 1 46 ? 9.023 -21.281 -16.219 1 95.25 46 GLU B CA 1
ATOM 1504 C C . GLU B 1 46 ? 8.344 -20.281 -15.273 1 95.25 46 GLU B C 1
ATOM 1506 O O . GLU B 1 46 ? 7.465 -19.531 -15.695 1 95.25 46 GLU B O 1
ATOM 1511 N N . ILE B 1 47 ? 8.688 -20.359 -13.992 1 97 47 ILE B N 1
ATOM 1512 C CA . ILE B 1 47 ? 8.117 -19.406 -13.047 1 97 47 ILE B CA 1
ATOM 1513 C C . ILE B 1 47 ? 8.891 -18.078 -13.109 1 97 47 ILE B C 1
ATOM 1515 O O . ILE B 1 47 ? 10.055 -18.016 -12.703 1 97 47 ILE B O 1
ATOM 1519 N N . LEU B 1 48 ? 8.211 -17 -13.602 1 95.62 48 LEU B N 1
ATOM 1520 C CA . LEU B 1 48 ? 8.828 -15.688 -13.734 1 95.62 48 LEU B CA 1
ATOM 1521 C C . LEU B 1 48 ? 8.781 -14.93 -12.414 1 95.62 48 LEU B C 1
ATOM 1523 O O . LEU B 1 48 ? 9.656 -14.109 -12.133 1 95.62 48 LEU B O 1
ATOM 1527 N N . PHE B 1 49 ? 7.781 -15.227 -11.633 1 95.44 49 PHE B N 1
ATOM 1528 C CA . PHE B 1 49 ? 7.582 -14.617 -10.328 1 95.44 49 PHE B CA 1
ATOM 1529 C C . PHE B 1 49 ? 6.781 -15.539 -9.414 1 95.44 49 PHE B C 1
ATOM 1531 O O . PHE B 1 49 ? 5.652 -15.914 -9.734 1 95.44 49 PHE B O 1
ATOM 1538 N N . HIS B 1 50 ? 7.449 -16.031 -8.43 1 97.31 50 HIS B N 1
ATOM 1539 C CA . HIS B 1 50 ? 6.867 -16.797 -7.34 1 97.31 50 HIS B CA 1
ATOM 1540 C C . HIS B 1 50 ? 6.59 -15.914 -6.129 1 97.31 50 HIS B C 1
ATOM 1542 O O . HIS B 1 50 ? 7.516 -15.352 -5.543 1 97.31 50 HIS B O 1
ATOM 1548 N N . PHE B 1 51 ? 5.359 -15.68 -5.801 1 96.19 51 PHE B N 1
ATOM 1549 C CA . PHE B 1 51 ? 4.895 -14.945 -4.629 1 96.19 51 PHE B CA 1
ATOM 1550 C C . PHE B 1 51 ? 4.297 -15.898 -3.6 1 96.19 51 PHE B C 1
ATOM 1552 O O . PHE B 1 51 ? 3.256 -16.516 -3.846 1 96.19 51 PHE B O 1
ATOM 1559 N N . ASN B 1 52 ? 4.965 -15.984 -2.49 1 96.94 52 ASN B N 1
ATOM 1560 C CA . ASN B 1 52 ? 4.617 -17.047 -1.549 1 96.94 52 ASN B CA 1
ATOM 1561 C C . ASN B 1 52 ? 4.508 -16.516 -0.122 1 96.94 52 ASN B C 1
ATOM 1563 O O . ASN B 1 52 ? 5.477 -16.562 0.638 1 96.94 52 ASN B O 1
ATOM 1567 N N . PRO B 1 53 ? 3.303 -16.016 0.262 1 94.69 53 PRO B N 1
ATOM 1568 C CA . PRO B 1 53 ? 3.082 -15.68 1.672 1 94.69 53 PRO B CA 1
ATOM 1569 C C . PRO B 1 53 ? 3.127 -16.906 2.58 1 94.69 53 PRO B C 1
ATOM 1571 O O . PRO B 1 53 ? 2.469 -17.922 2.297 1 94.69 53 PRO B O 1
ATOM 1574 N N . ARG B 1 54 ? 3.92 -16.812 3.551 1 95.06 54 ARG B N 1
ATOM 1575 C CA . ARG B 1 54 ? 4.004 -17.812 4.602 1 95.06 54 ARG B CA 1
ATOM 1576 C C . ARG B 1 54 ? 3.537 -17.25 5.941 1 95.06 54 ARG B C 1
ATOM 1578 O O . ARG B 1 54 ? 4.316 -16.625 6.664 1 95.06 54 ARG B O 1
ATOM 1585 N N . LEU B 1 55 ? 2.316 -17.5 6.234 1 90.94 55 LEU B N 1
ATOM 1586 C CA . LEU B 1 55 ? 1.64 -16.812 7.332 1 90.94 55 LEU B CA 1
ATOM 1587 C C . LEU B 1 55 ? 2.254 -17.203 8.672 1 90.94 55 LEU B C 1
ATOM 1589 O O . LEU B 1 55 ? 2.533 -16.344 9.508 1 90.94 55 LEU B O 1
ATOM 1593 N N . ASN B 1 56 ? 2.537 -18.391 8.836 1 90.56 56 ASN B N 1
ATOM 1594 C CA . ASN B 1 56 ? 3.109 -18.859 10.094 1 90.56 56 ASN B CA 1
ATOM 1595 C C . ASN B 1 56 ? 4.535 -18.344 10.281 1 90.56 56 ASN B C 1
ATOM 1597 O O . ASN B 1 56 ? 4.969 -18.109 11.406 1 90.56 56 ASN B O 1
ATOM 1601 N N . GLU B 1 57 ? 5.219 -18.172 9.18 1 89.88 57 GLU B N 1
ATOM 1602 C CA . GLU B 1 57 ? 6.586 -17.656 9.227 1 89.88 57 GLU B CA 1
ATOM 1603 C C . GLU B 1 57 ? 6.609 -16.125 9.195 1 89.88 57 GLU B C 1
ATOM 1605 O O . GLU B 1 57 ? 7.672 -15.516 9.305 1 89.88 57 GLU B O 1
ATOM 1610 N N . ASN B 1 58 ? 5.438 -15.594 9.062 1 83.06 58 ASN B N 1
ATOM 1611 C CA . ASN B 1 58 ? 5.27 -14.148 9 1 83.06 58 ASN B CA 1
ATOM 1612 C C . ASN B 1 58 ? 6.215 -13.516 7.984 1 83.06 58 ASN B C 1
ATOM 1614 O O . ASN B 1 58 ? 6.938 -12.57 8.305 1 83.06 58 ASN B O 1
ATOM 1618 N N . CYS B 1 59 ? 6.219 -14.109 6.758 1 87.31 59 CYS B N 1
ATOM 1619 C CA . CYS B 1 59 ? 7.047 -13.547 5.699 1 87.31 59 CYS B CA 1
ATOM 1620 C C . CYS B 1 59 ? 6.441 -13.82 4.328 1 87.31 59 CYS B C 1
ATOM 1622 O O . CYS B 1 59 ? 5.496 -14.602 4.207 1 87.31 59 CYS B O 1
ATOM 1624 N N . ILE B 1 60 ? 6.902 -13.117 3.352 1 90.62 60 ILE B N 1
ATOM 1625 C CA . ILE B 1 60 ? 6.59 -13.391 1.952 1 90.62 60 ILE B CA 1
ATOM 1626 C C . ILE B 1 60 ? 7.867 -13.781 1.207 1 90.62 60 ILE B C 1
ATOM 1628 O O . ILE B 1 60 ? 8.812 -12.992 1.141 1 90.62 60 ILE B O 1
ATOM 1632 N N . VAL B 1 61 ? 7.895 -14.992 0.732 1 94.5 61 VAL B N 1
ATOM 1633 C CA . VAL B 1 61 ? 9.016 -15.445 -0.088 1 94.5 61 VAL B CA 1
ATOM 1634 C C . VAL B 1 61 ? 8.758 -15.102 -1.553 1 94.5 61 VAL B C 1
ATOM 1636 O O . VAL B 1 61 ? 7.645 -15.289 -2.055 1 94.5 61 VAL B O 1
ATOM 1639 N N . ARG B 1 62 ? 9.727 -14.477 -2.207 1 95.25 62 ARG B N 1
ATOM 1640 C CA . ARG B 1 62 ? 9.711 -14.18 -3.635 1 95.25 62 ARG B CA 1
ATOM 1641 C C . ARG B 1 62 ? 10.914 -14.797 -4.34 1 95.25 62 ARG B C 1
ATOM 1643 O O . ARG B 1 62 ? 12.023 -14.805 -3.801 1 95.25 62 ARG B O 1
ATOM 1650 N N . ASN B 1 63 ? 10.602 -15.453 -5.406 1 95.69 63 ASN B N 1
ATOM 1651 C CA . ASN B 1 63 ? 11.641 -16.125 -6.176 1 95.69 63 ASN B CA 1
ATOM 1652 C C . ASN B 1 63 ? 11.203 -16.391 -7.613 1 95.69 63 ASN B C 1
ATOM 1654 O O . ASN B 1 63 ? 10.102 -16 -8.008 1 95.69 63 ASN B O 1
ATOM 1658 N N . ALA B 1 64 ? 12.094 -16.875 -8.406 1 95.44 64 ALA B N 1
ATOM 1659 C CA . ALA B 1 64 ? 11.836 -17.312 -9.781 1 95.44 64 ALA B CA 1
ATOM 1660 C C . ALA B 1 64 ? 12.664 -18.547 -10.125 1 95.44 64 ALA B C 1
ATOM 1662 O O . ALA B 1 64 ? 13.664 -18.828 -9.469 1 95.44 64 ALA B O 1
ATOM 1663 N N . THR B 1 65 ? 12.18 -19.25 -11.094 1 96 65 THR B N 1
ATOM 1664 C CA . THR B 1 65 ? 12.969 -20.391 -11.562 1 96 65 THR B CA 1
ATOM 1665 C C . THR B 1 65 ? 13.766 -20 -12.805 1 96 65 THR B C 1
ATOM 1667 O O . THR B 1 65 ? 13.375 -19.109 -13.555 1 96 65 THR B O 1
ATOM 1670 N N . GLU B 1 66 ? 14.859 -20.609 -12.914 1 92.56 66 GLU B N 1
ATOM 1671 C CA . GLU B 1 66 ? 15.68 -20.578 -14.125 1 92.56 66 GLU B CA 1
ATOM 1672 C C . GLU B 1 66 ? 16.016 -22 -14.586 1 92.56 66 GLU B C 1
ATOM 1674 O O . GLU B 1 66 ? 16.609 -22.781 -13.844 1 92.56 66 GLU B O 1
ATOM 1679 N N . GLY B 1 67 ? 15.594 -22.281 -15.797 1 94.25 67 GLY B N 1
ATOM 1680 C CA . GLY B 1 67 ? 15.688 -23.672 -16.219 1 94.25 67 GLY B CA 1
ATOM 1681 C C . GLY B 1 67 ? 14.867 -24.609 -15.344 1 94.25 67 GLY B C 1
ATOM 1682 O O . GLY B 1 67 ? 15.344 -25.672 -14.953 1 94.25 67 GLY B O 1
ATOM 1683 N N . HIS B 1 68 ? 13.75 -24.109 -14.867 1 94.69 68 HIS B N 1
ATOM 1684 C CA . HIS B 1 68 ? 12.758 -24.828 -14.078 1 94.69 68 HIS B CA 1
ATOM 1685 C C . HIS B 1 68 ? 13.328 -25.25 -12.727 1 94.69 68 HIS B C 1
ATOM 1687 O O . HIS B 1 68 ? 12.852 -26.203 -12.117 1 94.69 68 HIS B O 1
ATOM 1693 N N . GLN B 1 69 ? 14.391 -24.484 -12.359 1 94.94 69 GLN B N 1
ATOM 1694 C CA . GLN B 1 69 ? 14.969 -24.719 -11.039 1 94.94 69 GLN B CA 1
ATOM 1695 C C . GLN B 1 69 ? 14.977 -23.453 -10.203 1 94.94 69 GLN B C 1
ATOM 1697 O O . GLN B 1 69 ? 15.234 -22.359 -10.719 1 94.94 69 GLN B O 1
ATOM 1702 N N . TRP B 1 70 ? 14.656 -23.766 -8.93 1 94.44 70 TRP B N 1
ATOM 1703 C CA . TRP B 1 70 ? 14.75 -22.625 -8.008 1 94.44 70 TRP B CA 1
ATOM 1704 C C . TRP B 1 70 ? 16.203 -22.188 -7.848 1 94.44 70 TRP B C 1
ATOM 1706 O O . TRP B 1 70 ? 17.109 -23.016 -7.773 1 94.44 70 TRP B O 1
ATOM 1716 N N . ILE B 1 71 ? 16.344 -20.875 -7.84 1 87.69 71 ILE B N 1
ATOM 1717 C CA . ILE B 1 71 ? 17.641 -20.344 -7.438 1 87.69 71 ILE B CA 1
ATOM 1718 C C . ILE B 1 71 ? 17.594 -19.922 -5.973 1 87.69 71 ILE B C 1
ATOM 1720 O O . ILE B 1 71 ? 17.25 -18.781 -5.656 1 87.69 71 ILE B O 1
ATOM 1724 N N . TYR B 1 72 ? 17.922 -20.75 -5.156 1 87.88 72 TYR B N 1
ATOM 1725 C CA . TYR B 1 72 ? 17.734 -20.578 -3.719 1 87.88 72 TYR B CA 1
ATOM 1726 C C . TYR B 1 72 ? 18.5 -19.391 -3.191 1 87.88 72 TYR B C 1
ATOM 1728 O O . TYR B 1 72 ? 18.016 -18.656 -2.326 1 87.88 72 TYR B O 1
ATOM 1736 N N . GLU B 1 73 ? 19.656 -19.172 -3.83 1 88.44 73 GLU B N 1
ATOM 1737 C CA . GLU B 1 73 ? 20.531 -18.094 -3.357 1 88.44 73 GLU B CA 1
ATOM 1738 C C . GLU B 1 73 ? 19.938 -16.719 -3.693 1 88.44 73 GLU B C 1
ATOM 1740 O O . GLU B 1 73 ? 20.375 -15.711 -3.146 1 88.44 73 GLU B O 1
ATOM 1745 N N . LYS B 1 74 ? 19 -16.828 -4.578 1 89.12 74 LYS B N 1
ATOM 1746 C CA . LYS B 1 74 ? 18.453 -15.562 -5.039 1 89.12 74 LYS B CA 1
ATOM 1747 C C . LYS B 1 74 ? 17.031 -15.344 -4.496 1 89.12 74 LYS B C 1
ATOM 1749 O O . LYS B 1 74 ? 16.328 -14.445 -4.949 1 89.12 74 LYS B O 1
ATOM 1754 N N . GLU B 1 75 ? 16.688 -16.188 -3.584 1 92.56 75 GLU B N 1
ATOM 1755 C CA . GLU B 1 75 ? 15.391 -16.016 -2.932 1 92.56 75 GLU B CA 1
ATOM 1756 C C . GLU B 1 75 ? 15.312 -14.695 -2.176 1 92.56 75 GLU B C 1
ATOM 1758 O O . GLU B 1 75 ? 16.281 -14.297 -1.515 1 92.56 75 GLU B O 1
ATOM 1763 N N . GLU B 1 76 ? 14.234 -13.977 -2.307 1 90.5 76 GLU B N 1
ATOM 1764 C CA . GLU B 1 76 ? 13.977 -12.742 -1.562 1 90.5 76 GLU B CA 1
ATOM 1765 C C . GLU B 1 76 ? 12.859 -12.945 -0.541 1 90.5 76 GLU B C 1
ATOM 1767 O O . GLU B 1 76 ? 11.922 -13.703 -0.781 1 90.5 76 GLU B O 1
ATOM 1772 N N . ARG B 1 77 ? 12.992 -12.234 0.63 1 86.25 77 ARG B N 1
ATOM 1773 C CA . ARG B 1 77 ? 11.984 -12.352 1.679 1 86.25 77 ARG B CA 1
ATOM 1774 C C . ARG B 1 77 ? 11.602 -10.977 2.221 1 86.25 77 ARG B C 1
ATOM 1776 O O . ARG B 1 77 ? 12.461 -10.117 2.42 1 86.25 77 ARG B O 1
ATOM 1783 N N . GLU B 1 78 ? 10.359 -10.773 2.215 1 77.75 78 GLU B N 1
ATOM 1784 C CA . GLU B 1 78 ? 9.812 -9.703 3.045 1 77.75 78 GLU B CA 1
ATOM 1785 C C . GLU B 1 78 ? 9.461 -10.211 4.441 1 77.75 78 GLU B C 1
ATOM 1787 O O . GLU B 1 78 ? 8.688 -11.164 4.582 1 77.75 78 GLU B O 1
ATOM 1792 N N . ASN B 1 79 ? 10.016 -9.578 5.414 1 73.06 79 ASN B N 1
ATOM 1793 C CA . ASN B 1 79 ? 9.875 -10.102 6.77 1 73.06 79 ASN B CA 1
ATOM 1794 C C . ASN B 1 79 ? 8.594 -9.609 7.434 1 73.06 79 ASN B C 1
ATOM 1796 O O . ASN B 1 79 ? 8.586 -9.273 8.617 1 73.06 79 ASN B O 1
ATOM 1800 N N . ARG B 1 80 ? 7.609 -9.453 6.766 1 70.06 80 ARG B N 1
ATOM 1801 C CA . ARG B 1 80 ? 6.246 -9.172 7.203 1 70.06 80 ARG B CA 1
ATOM 1802 C C . ARG B 1 80 ? 5.227 -9.773 6.246 1 70.06 80 ARG B C 1
ATOM 1804 O O . ARG B 1 80 ? 5.434 -9.781 5.031 1 70.06 80 ARG B O 1
ATOM 1811 N N . CYS B 1 81 ? 4.215 -10.438 6.797 1 80.88 81 CYS B N 1
ATOM 1812 C CA . CYS B 1 81 ? 3.133 -11.008 5.996 1 80.88 81 CYS B CA 1
ATOM 1813 C C . CYS B 1 81 ? 1.805 -10.328 6.324 1 80.88 81 CYS B C 1
ATOM 1815 O O . CYS B 1 81 ? 1.307 -10.438 7.445 1 80.88 81 CYS B O 1
ATOM 1817 N N . PRO B 1 82 ? 1.231 -9.617 5.395 1 77.5 82 PRO B N 1
ATOM 1818 C CA . PRO B 1 82 ? 0.023 -8.836 5.664 1 77.5 82 PRO B CA 1
ATOM 1819 C C . PRO B 1 82 ? -1.248 -9.688 5.625 1 77.5 82 PRO B C 1
ATOM 1821 O O . PRO B 1 82 ? -2.344 -9.164 5.855 1 77.5 82 PRO B O 1
ATOM 1824 N N . PHE B 1 83 ? -1.125 -10.992 5.395 1 85.88 83 PHE B N 1
ATOM 1825 C CA . PHE B 1 83 ? -2.285 -11.867 5.266 1 85.88 83 PHE B CA 1
ATOM 1826 C C . PHE B 1 83 ? -2.584 -12.57 6.582 1 85.88 83 PHE B C 1
ATOM 1828 O O . PHE B 1 83 ? -1.666 -12.93 7.324 1 85.88 83 PHE B O 1
ATOM 1835 N N . GLN B 1 84 ? -3.857 -12.609 6.867 1 83.5 84 GLN B N 1
ATOM 1836 C CA . GLN B 1 84 ? -4.316 -13.297 8.07 1 83.5 84 GLN B CA 1
ATOM 1837 C C . GLN B 1 84 ? -5.328 -14.383 7.73 1 83.5 84 GLN B C 1
ATOM 1839 O O . GLN B 1 84 ? -6.199 -14.188 6.879 1 83.5 84 GLN B O 1
ATOM 1844 N N . PRO B 1 85 ? -5.125 -15.594 8.414 1 89.06 85 PRO B N 1
ATOM 1845 C CA . PRO B 1 85 ? -6.141 -16.625 8.195 1 89.06 85 PRO B CA 1
ATOM 1846 C C . PRO B 1 85 ? -7.562 -16.109 8.398 1 89.06 85 PRO B C 1
ATOM 1848 O O . PRO B 1 85 ? -7.832 -15.391 9.367 1 89.06 85 PRO B O 1
ATOM 1851 N N . GLY B 1 86 ? -8.383 -16.406 7.402 1 89.19 86 GLY B N 1
ATOM 1852 C CA . GLY B 1 86 ? -9.797 -16.094 7.523 1 89.19 86 GLY B CA 1
ATOM 1853 C C . GLY B 1 86 ? -10.109 -14.648 7.18 1 89.19 86 GLY B C 1
ATOM 1854 O O . GLY B 1 86 ? -11.273 -14.25 7.168 1 89.19 86 GLY B O 1
ATOM 1855 N N . LYS B 1 87 ? -9.148 -13.844 6.895 1 80.75 87 LYS B N 1
ATOM 1856 C CA . LYS B 1 87 ? -9.383 -12.43 6.59 1 80.75 87 LYS B CA 1
ATOM 1857 C C . LYS B 1 87 ? -9.273 -12.164 5.094 1 80.75 87 LYS B C 1
ATOM 1859 O O . LYS B 1 87 ? -8.289 -12.555 4.457 1 80.75 87 LYS B O 1
ATOM 1864 N N . ARG B 1 88 ? -10.273 -11.477 4.637 1 84.88 88 ARG B N 1
ATOM 1865 C CA . ARG B 1 88 ? -10.336 -11.141 3.217 1 84.88 88 ARG B CA 1
ATOM 1866 C C . ARG B 1 88 ? -9.266 -10.125 2.846 1 84.88 88 ARG B C 1
ATOM 1868 O O . ARG B 1 88 ? -8.938 -9.242 3.641 1 84.88 88 ARG B O 1
ATOM 1875 N N . PHE B 1 89 ? -8.617 -10.273 1.613 1 83.12 89 PHE B N 1
ATOM 1876 C CA . PHE B 1 89 ? -7.617 -9.336 1.126 1 83.12 89 PHE B CA 1
ATOM 1877 C C . PHE B 1 89 ? -7.844 -9.016 -0.346 1 83.12 89 PHE B C 1
ATOM 1879 O O . PHE B 1 89 ? -8.539 -9.758 -1.046 1 83.12 89 PHE B O 1
ATOM 1886 N N . ALA B 1 90 ? -7.363 -7.871 -0.744 1 83.62 90 ALA B N 1
ATOM 1887 C CA . ALA B 1 90 ? -7.137 -7.539 -2.148 1 83.62 90 ALA B CA 1
ATOM 1888 C C . ALA B 1 90 ? -5.645 -7.418 -2.449 1 83.62 90 ALA B C 1
ATOM 1890 O O . ALA B 1 90 ? -4.922 -6.688 -1.768 1 83.62 90 ALA B O 1
ATOM 1891 N N . LEU B 1 91 ? -5.191 -8.234 -3.383 1 89 91 LEU B N 1
ATOM 1892 C CA . LEU B 1 91 ? -3.787 -8.281 -3.773 1 89 91 LEU B CA 1
ATOM 1893 C C . LEU B 1 91 ? -3.607 -7.82 -5.215 1 89 91 LEU B C 1
ATOM 1895 O O . LEU B 1 91 ? -4.191 -8.398 -6.133 1 89 91 LEU B O 1
ATOM 1899 N N . ASP B 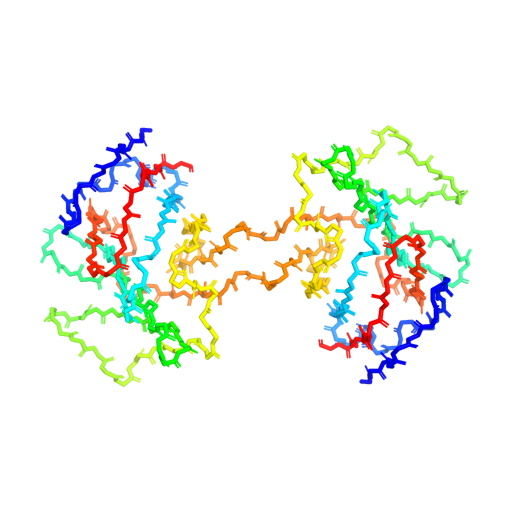1 92 ? -2.865 -6.707 -5.32 1 86.12 92 ASP B N 1
ATOM 1900 C CA . ASP B 1 92 ? -2.588 -6.18 -6.652 1 86.12 92 ASP B CA 1
ATOM 1901 C C . ASP B 1 92 ? -1.128 -6.41 -7.039 1 86.12 92 ASP B C 1
ATOM 1903 O O . ASP B 1 92 ? -0.221 -6.141 -6.25 1 86.12 92 ASP B O 1
ATOM 1907 N N . PHE B 1 93 ? -0.949 -7.047 -8.203 1 89.31 93 PHE B N 1
ATOM 1908 C CA . PHE B 1 93 ? 0.355 -7.066 -8.859 1 89.31 93 PHE B CA 1
ATOM 1909 C C . PHE B 1 93 ? 0.398 -6.078 -10.016 1 89.31 93 PHE B C 1
ATOM 1911 O O . PHE B 1 93 ? -0.418 -6.156 -10.938 1 89.31 93 PHE B O 1
ATOM 1918 N N . ILE B 1 94 ? 1.3 -5.059 -9.914 1 82.38 94 ILE B N 1
ATOM 1919 C CA . ILE B 1 94 ? 1.45 -4.055 -10.961 1 82.38 94 ILE B CA 1
ATOM 1920 C C . ILE B 1 94 ? 2.861 -4.121 -11.547 1 82.38 94 ILE B C 1
ATOM 1922 O O . ILE B 1 94 ? 3.846 -4.117 -10.805 1 82.38 94 ILE B O 1
ATOM 1926 N N . GLN B 1 95 ? 2.895 -4.309 -12.891 1 84.75 95 GLN B N 1
ATOM 1927 C CA . GLN B 1 95 ? 4.191 -4.359 -13.555 1 84.75 95 GLN B CA 1
ATOM 1928 C C . GLN B 1 95 ? 4.758 -2.959 -13.758 1 84.75 95 GLN B C 1
ATOM 1930 O O . GLN B 1 95 ? 4.062 -2.066 -14.25 1 84.75 95 GLN B O 1
ATOM 1935 N N . ASP B 1 96 ? 5.914 -2.711 -13.32 1 81 96 ASP B N 1
ATOM 1936 C CA . ASP B 1 96 ? 6.715 -1.518 -13.57 1 81 96 ASP B CA 1
ATOM 1937 C C . ASP B 1 96 ? 8.062 -1.884 -14.18 1 81 96 ASP B C 1
ATOM 1939 O O . ASP B 1 96 ? 9.016 -2.199 -13.461 1 81 96 ASP B O 1
ATOM 1943 N N . GLY B 1 97 ? 8.094 -1.759 -15.602 1 85.12 97 GLY B N 1
ATOM 1944 C CA . GLY B 1 97 ? 9.242 -2.328 -16.297 1 85.12 97 GLY B CA 1
ATOM 1945 C C . GLY B 1 97 ? 9.344 -3.834 -16.141 1 85.12 97 GLY B C 1
ATOM 1946 O O . GLY B 1 97 ? 8.414 -4.562 -16.5 1 85.12 97 GLY B O 1
ATOM 1947 N N . GLN B 1 98 ? 10.508 -4.344 -15.609 1 88.56 98 GLN B N 1
ATOM 1948 C CA . GLN B 1 98 ? 10.711 -5.766 -15.359 1 88.56 98 GLN B CA 1
ATOM 1949 C C . GLN B 1 98 ? 10.375 -6.121 -13.914 1 88.56 98 GLN B C 1
ATOM 1951 O O . GLN B 1 98 ? 10.656 -7.23 -13.453 1 88.56 98 GLN B O 1
ATOM 1956 N N . THR B 1 99 ? 9.68 -5.121 -13.227 1 85.81 99 THR B N 1
ATOM 1957 C CA . THR B 1 99 ? 9.438 -5.293 -11.805 1 85.81 99 THR B CA 1
ATOM 1958 C C . THR B 1 99 ? 7.945 -5.449 -11.516 1 85.81 99 THR B C 1
ATOM 1960 O O . THR B 1 99 ? 7.121 -4.738 -12.094 1 85.81 99 THR B O 1
ATOM 1963 N N . PHE B 1 100 ? 7.613 -6.484 -10.688 1 87.56 100 PHE B N 1
ATOM 1964 C CA . PHE B 1 100 ? 6.285 -6.586 -10.102 1 87.56 100 PHE B CA 1
ATOM 1965 C C . PHE B 1 100 ? 6.207 -5.805 -8.797 1 87.56 100 PHE B C 1
ATOM 1967 O O . PHE B 1 100 ? 7.023 -6.004 -7.898 1 87.56 100 PHE B O 1
ATOM 1974 N N . LYS B 1 101 ? 5.246 -4.898 -8.734 1 81.06 101 LYS B N 1
ATOM 1975 C CA . LYS B 1 101 ? 4.895 -4.25 -7.473 1 81.06 101 LYS B CA 1
ATOM 1976 C C . LYS B 1 101 ? 3.641 -4.867 -6.863 1 81.06 101 LYS B C 1
ATOM 1978 O O . LYS B 1 101 ? 2.635 -5.051 -7.555 1 81.06 101 LYS B O 1
ATOM 1983 N N . CYS B 1 102 ? 3.797 -5.324 -5.605 1 85.62 102 CYS B N 1
ATOM 1984 C CA . CYS B 1 102 ? 2.719 -6.016 -4.91 1 85.62 102 CYS B CA 1
ATOM 1985 C C . CYS B 1 102 ? 2.092 -5.121 -3.848 1 85.62 102 CYS B C 1
ATOM 1987 O O . CYS B 1 102 ? 2.795 -4.586 -2.988 1 85.62 102 CYS B O 1
ATOM 1989 N N . TYR B 1 103 ? 0.772 -4.93 -3.986 1 79.75 103 TYR B N 1
ATOM 1990 C CA . TYR B 1 103 ? 0.019 -4.145 -3.016 1 79.75 103 TYR B CA 1
ATOM 1991 C C . TYR B 1 103 ? -1.06 -4.992 -2.348 1 79.75 103 TYR B C 1
ATOM 1993 O O . TYR B 1 103 ? -1.766 -5.75 -3.018 1 79.75 103 TYR B O 1
ATOM 2001 N N . VAL B 1 104 ? -1.012 -5.016 -1.169 1 76.81 104 VAL B N 1
ATOM 2002 C CA . VAL B 1 104 ? -2.07 -5.68 -0.416 1 76.81 104 VAL B CA 1
ATOM 2003 C C . VAL B 1 104 ? -3.008 -4.637 0.187 1 76.81 104 VAL B C 1
ATOM 2005 O O . VAL B 1 104 ? -2.564 -3.729 0.893 1 76.81 104 VAL B O 1
ATOM 2008 N N . ASP B 1 105 ? -4.266 -4.953 -0.198 1 66.56 105 ASP B N 1
ATOM 2009 C CA . ASP B 1 105 ? -5.332 -4.051 0.219 1 66.56 105 ASP B CA 1
ATOM 2010 C C . ASP B 1 105 ? -5.02 -2.609 -0.177 1 66.56 105 ASP B C 1
ATOM 2012 O O . ASP B 1 105 ? -5.289 -1.679 0.586 1 66.56 105 ASP B O 1
ATOM 2016 N N . GLY B 1 106 ? -4.332 -2.586 -1.462 1 57.12 106 GLY B N 1
ATOM 2017 C CA . GLY B 1 106 ? -4.219 -1.366 -2.246 1 57.12 106 GLY B CA 1
ATOM 2018 C C . GLY B 1 106 ? -2.879 -0.676 -2.088 1 57.12 106 GLY B C 1
ATOM 2019 O O . GLY B 1 106 ? -2.148 -0.942 -1.131 1 57.12 106 GLY B O 1
ATOM 2020 N N . PRO B 1 107 ? -2.143 -0.28 -3.414 1 51.91 107 PRO B N 1
ATOM 2021 C CA . PRO B 1 107 ? -1.003 0.622 -3.596 1 51.91 107 PRO B CA 1
ATOM 2022 C C . PRO B 1 107 ? -1.013 1.791 -2.613 1 51.91 107 PRO B C 1
ATOM 2024 O O . PRO B 1 107 ? -1.983 1.973 -1.873 1 51.91 107 PRO B O 1
ATOM 2027 N N . ALA B 1 108 ? 0.01 2.717 -2.896 1 56.44 108 ALA B N 1
ATOM 2028 C CA . ALA B 1 108 ? -0.186 4.023 -2.275 1 56.44 108 ALA B CA 1
ATOM 2029 C C . ALA B 1 108 ? -1.665 4.398 -2.238 1 56.44 108 ALA B C 1
ATOM 2031 O O . ALA B 1 108 ? -2.361 4.301 -3.25 1 56.44 108 ALA B O 1
ATOM 2032 N N . TYR B 1 109 ? -2.166 4.359 -1.027 1 61.41 109 TYR B N 1
ATOM 2033 C CA . TYR B 1 109 ? -3.592 4.633 -0.896 1 61.41 109 TYR B CA 1
ATOM 2034 C C . TYR B 1 109 ? -3.961 5.949 -1.567 1 61.41 109 TYR B C 1
ATOM 2036 O O . TYR B 1 109 ? -5.023 6.062 -2.186 1 61.41 109 TYR B O 1
ATOM 2044 N N . ALA B 1 110 ? -2.959 6.961 -1.485 1 71.25 110 ALA B N 1
ATOM 2045 C CA . ALA B 1 110 ? -3.188 8.273 -2.088 1 71.25 110 ALA B CA 1
ATOM 2046 C C . ALA B 1 110 ? -1.868 8.977 -2.389 1 71.25 110 ALA B C 1
ATOM 2048 O O . ALA B 1 110 ? -0.823 8.609 -1.848 1 71.25 110 ALA B O 1
ATOM 2049 N N . SER B 1 111 ? -1.804 9.719 -3.518 1 78.56 111 SER B N 1
ATOM 2050 C CA . SER B 1 111 ? -0.668 10.594 -3.801 1 78.56 111 SER B CA 1
ATOM 2051 C C . SER B 1 111 ? -1.106 12.047 -3.936 1 78.56 111 SER B C 1
ATOM 2053 O O . SER B 1 111 ? -2.283 12.328 -4.172 1 78.56 111 SER B O 1
ATOM 2055 N N . PHE B 1 112 ? -0.247 13.062 -3.574 1 89.06 112 PHE B N 1
ATOM 2056 C CA . PHE B 1 112 ? -0.499 14.492 -3.707 1 89.06 112 PHE B CA 1
ATOM 2057 C C . PHE B 1 112 ? 0.773 15.227 -4.102 1 89.06 112 PHE B C 1
ATOM 2059 O O . PHE B 1 112 ? 1.803 15.109 -3.436 1 89.06 112 PHE B O 1
ATOM 2066 N N . THR B 1 113 ? 0.764 15.898 -5.305 1 86.81 113 THR B N 1
ATOM 2067 C CA . THR B 1 113 ? 1.888 16.719 -5.734 1 86.81 113 THR B CA 1
ATOM 2068 C C . THR B 1 113 ? 1.778 18.125 -5.152 1 86.81 113 THR B C 1
ATOM 2070 O O . THR B 1 113 ? 0.784 18.828 -5.37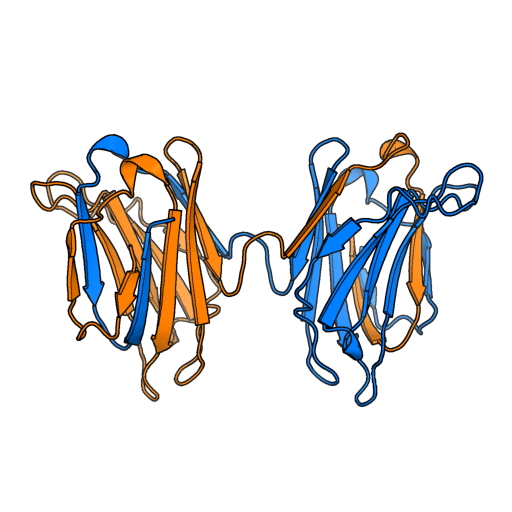5 1 86.81 113 THR B O 1
ATOM 2073 N N . ALA B 1 114 ? 2.781 18.5 -4.418 1 89.19 114 ALA B N 1
ATOM 2074 C CA . ALA B 1 114 ? 2.773 19.828 -3.797 1 89.19 114 ALA B CA 1
ATOM 2075 C C . ALA B 1 114 ? 2.68 20.922 -4.848 1 89.19 114 ALA B C 1
ATOM 2077 O O . ALA B 1 114 ? 3.299 20.828 -5.91 1 89.19 114 ALA B O 1
ATOM 2078 N N . ARG B 1 115 ? 1.935 21.953 -4.559 1 88 115 ARG B N 1
ATOM 2079 C CA . ARG B 1 115 ? 1.72 23.047 -5.492 1 88 115 ARG B CA 1
ATOM 2080 C C . ARG B 1 115 ? 2.83 24.094 -5.383 1 88 115 ARG B C 1
ATOM 2082 O O . ARG B 1 115 ? 3.041 24.875 -6.305 1 88 115 ARG B O 1
ATOM 2089 N N . ILE B 1 116 ? 3.438 24.172 -4.199 1 87.12 116 ILE B N 1
ATOM 2090 C CA . ILE B 1 116 ? 4.629 24.984 -3.979 1 87.12 116 ILE B CA 1
ATOM 2091 C C . ILE B 1 116 ? 5.82 24.078 -3.668 1 87.12 116 ILE B C 1
ATOM 2093 O O . ILE B 1 116 ? 5.648 22.875 -3.426 1 87.12 116 ILE B O 1
ATOM 2097 N N . ASN B 1 117 ? 7.016 24.641 -3.746 1 89.5 117 ASN B N 1
ATOM 2098 C CA . ASN B 1 117 ? 8.219 23.859 -3.535 1 89.5 117 ASN B CA 1
ATOM 2099 C C . ASN B 1 117 ? 8.18 23.109 -2.199 1 89.5 117 ASN B C 1
ATOM 2101 O O . ASN B 1 117 ? 8.172 23.734 -1.139 1 89.5 117 AS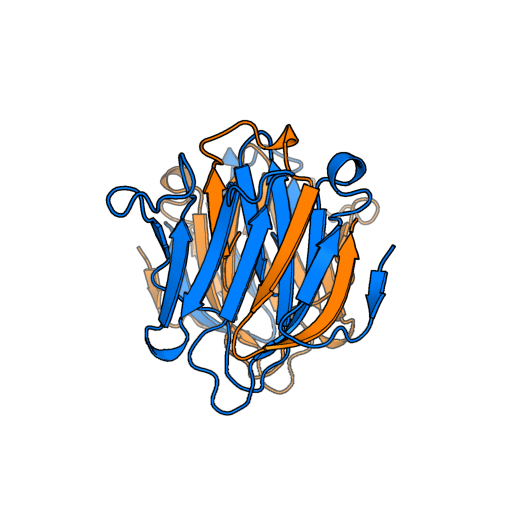N B O 1
ATOM 2105 N N . ILE B 1 118 ? 8.203 21.734 -2.32 1 87.31 118 ILE B N 1
ATOM 2106 C CA . ILE B 1 118 ? 8.039 20.859 -1.163 1 87.31 118 ILE B CA 1
ATOM 2107 C C . ILE B 1 118 ? 9.219 21.047 -0.211 1 87.31 118 ILE B C 1
ATOM 2109 O O . ILE B 1 118 ? 9.117 20.734 0.978 1 87.31 118 ILE B O 1
ATOM 2113 N N . ASN B 1 119 ? 10.297 21.641 -0.715 1 87.94 119 ASN B N 1
ATOM 2114 C CA . ASN B 1 119 ? 11.477 21.828 0.122 1 87.94 119 ASN B CA 1
ATOM 2115 C C . ASN B 1 119 ? 11.258 22.953 1.139 1 87.94 119 ASN B C 1
ATOM 2117 O O . ASN B 1 119 ? 12.086 23.156 2.025 1 87.94 119 ASN B O 1
ATOM 2121 N N . GLN B 1 120 ? 10.164 23.609 1.108 1 90.81 120 GLN B N 1
ATOM 2122 C CA . GLN B 1 120 ? 9.805 24.625 2.08 1 90.81 120 GLN B CA 1
ATOM 2123 C C . GLN B 1 120 ? 9.125 24.016 3.303 1 90.81 120 GLN B C 1
ATOM 2125 O O . GLN B 1 120 ? 8.797 24.719 4.258 1 90.81 120 GLN B O 1
ATOM 2130 N N . LEU B 1 121 ? 8.898 22.703 3.359 1 93.25 121 LEU B N 1
ATOM 2131 C CA . LEU B 1 121 ? 8.25 22 4.461 1 93.25 121 LEU B CA 1
ATOM 2132 C C . LEU B 1 121 ? 9.062 22.125 5.742 1 93.25 121 LEU B C 1
ATOM 2134 O O . LEU B 1 121 ? 10.266 21.875 5.742 1 93.25 121 LEU B O 1
ATOM 2138 N N . ARG B 1 122 ? 8.391 22.625 6.887 1 92.88 122 ARG B N 1
ATOM 2139 C CA . ARG B 1 122 ? 9.109 22.828 8.141 1 92.88 122 ARG B CA 1
ATOM 2140 C C . ARG B 1 122 ? 8.359 22.188 9.312 1 92.88 122 ARG B C 1
ATOM 2142 O O . ARG B 1 122 ? 8.977 21.766 10.289 1 92.88 122 ARG B O 1
ATOM 2149 N N . ASN B 1 123 ? 7.035 22.125 9.164 1 95.56 123 ASN B N 1
ATOM 2150 C CA . ASN B 1 123 ? 6.242 21.688 10.305 1 95.56 123 ASN B CA 1
ATOM 2151 C C . ASN B 1 123 ? 5.219 20.625 9.891 1 95.56 123 ASN B C 1
ATOM 2153 O O . ASN B 1 123 ? 4.84 20.547 8.727 1 95.56 123 ASN B O 1
ATOM 2157 N N . ILE B 1 124 ? 4.887 19.766 10.859 1 95.25 124 ILE B N 1
ATOM 2158 C CA . ILE B 1 124 ? 3.781 18.812 10.734 1 95.25 124 ILE B CA 1
ATOM 2159 C C . ILE B 1 124 ? 2.725 19.109 11.797 1 95.25 124 ILE B C 1
ATOM 2161 O O . ILE B 1 124 ? 3.055 19.484 12.922 1 95.25 124 ILE B O 1
ATOM 2165 N N . GLU B 1 125 ? 1.501 19.062 11.422 1 97.81 125 GLU B N 1
ATOM 2166 C CA . GLU B 1 125 ? 0.36 19.234 12.312 1 97.81 125 GLU B CA 1
ATOM 2167 C C . GLU B 1 125 ? -0.632 18.078 12.18 1 97.81 125 GLU B C 1
ATOM 2169 O O . GLU B 1 125 ? -0.919 17.641 11.062 1 97.81 125 GLU B O 1
ATOM 2174 N N . ILE B 1 126 ? -1.09 17.531 13.273 1 97.25 126 ILE B N 1
ATOM 2175 C CA . ILE B 1 126 ? -2.105 16.484 13.305 1 97.25 126 ILE B CA 1
ATOM 2176 C C . ILE B 1 126 ? -3.295 16.938 14.148 1 97.25 126 ILE B C 1
ATOM 2178 O O . ILE B 1 126 ? -3.119 17.422 15.266 1 97.25 126 ILE B O 1
ATOM 2182 N N . LYS B 1 127 ? -4.445 16.891 13.578 1 98.19 127 LYS B N 1
ATOM 2183 C CA . LYS B 1 127 ? -5.688 17.297 14.227 1 98.19 127 LYS B CA 1
ATOM 2184 C C . LYS B 1 127 ? -6.793 16.281 14 1 98.19 127 LYS B C 1
ATOM 2186 O O . LYS B 1 127 ? -6.707 15.461 13.078 1 98.19 127 LYS B O 1
ATOM 2191 N N . GLY B 1 128 ? -7.82 16.422 14.875 1 97.19 128 GLY B N 1
ATOM 2192 C CA . GLY B 1 128 ? -9.023 15.648 14.625 1 97.19 128 GLY B CA 1
ATOM 2193 C C . GLY B 1 128 ? -9.117 14.406 15.492 1 97.19 128 GLY B C 1
ATOM 2194 O O . GLY B 1 128 ? -8.555 14.367 16.594 1 97.19 128 GLY B O 1
ATOM 2195 N N . ASP B 1 129 ? -9.859 13.43 15.078 1 97.69 129 ASP B N 1
ATOM 2196 C CA . ASP B 1 129 ? -10.305 12.281 15.867 1 97.69 129 ASP B CA 1
ATOM 2197 C C . ASP B 1 129 ? -9.328 11.117 15.734 1 97.69 129 ASP B C 1
ATOM 2199 O O . ASP B 1 129 ? -9.68 10.055 15.219 1 97.69 129 ASP B O 1
ATOM 2203 N N . VAL B 1 130 ? -8.117 11.359 16.297 1 97.31 130 VAL B N 1
ATOM 2204 C CA . VAL B 1 130 ? -7.09 10.328 16.188 1 97.31 130 VAL B CA 1
ATOM 2205 C C . VAL B 1 130 ? -6.176 10.383 17.406 1 97.31 130 VAL B C 1
ATOM 2207 O O . VAL B 1 130 ? -5.852 11.469 17.906 1 97.31 130 VAL B O 1
ATOM 2210 N N . ARG B 1 131 ? -5.891 9.297 17.953 1 96.75 131 ARG B N 1
ATOM 2211 C CA . ARG B 1 131 ? -4.801 9.156 18.906 1 96.75 131 ARG B CA 1
ATOM 2212 C C . ARG B 1 131 ? -3.498 8.781 18.203 1 96.75 131 ARG B C 1
ATOM 2214 O O . ARG B 1 131 ? -3.467 7.848 17.406 1 96.75 131 ARG B O 1
ATOM 2221 N N . VAL B 1 132 ? -2.434 9.539 18.516 1 95.88 132 VAL B N 1
ATOM 2222 C CA . VAL B 1 132 ? -1.15 9.289 17.859 1 95.88 132 VAL B CA 1
ATOM 2223 C C . VAL B 1 132 ? -0.195 8.625 18.859 1 95.88 132 VAL B C 1
ATOM 2225 O O . VAL B 1 132 ? -0.011 9.102 19.969 1 95.88 132 VAL B O 1
ATOM 2228 N N . GLU B 1 133 ? 0.295 7.516 18.469 1 94.62 133 GLU B N 1
ATOM 2229 C CA . GLU B 1 133 ? 1.248 6.793 19.312 1 94.62 133 GLU B CA 1
ATOM 2230 C C . GLU B 1 133 ? 2.684 7.195 18.984 1 94.62 133 GLU B C 1
ATOM 2232 O O . GLU B 1 133 ? 3.533 7.262 19.875 1 94.62 133 GLU B O 1
ATOM 2237 N N . GLU B 1 134 ? 2.912 7.355 17.688 1 93.69 134 GLU B N 1
ATOM 2238 C CA . GLU B 1 134 ? 4.285 7.633 17.281 1 93.69 134 GLU B CA 1
ATOM 2239 C C . GLU B 1 134 ? 4.328 8.406 15.969 1 93.69 134 GLU B C 1
ATOM 2241 O O . GLU B 1 134 ? 3.547 8.141 15.055 1 93.69 134 GLU B O 1
ATOM 2246 N N . ILE B 1 135 ? 5.207 9.461 15.883 1 93.44 135 ILE B N 1
ATOM 2247 C CA . ILE B 1 135 ? 5.633 10.094 14.641 1 93.44 135 ILE B CA 1
ATOM 2248 C C . ILE B 1 135 ? 7.121 9.844 14.414 1 93.44 135 ILE B C 1
ATOM 2250 O O . ILE B 1 135 ? 7.953 10.227 15.242 1 93.44 135 ILE B O 1
ATOM 2254 N N . HIS B 1 136 ? 7.414 9.109 13.367 1 89.88 136 HIS B N 1
ATOM 2255 C CA . HIS B 1 136 ? 8.805 8.797 13.055 1 89.88 136 HIS B CA 1
ATOM 2256 C C . HIS B 1 136 ? 9.242 9.469 11.75 1 89.88 136 HIS B C 1
ATOM 2258 O O . HIS B 1 136 ? 8.57 9.336 10.727 1 89.88 136 HIS B O 1
ATOM 2264 N N . PHE B 1 137 ? 10.289 10.312 11.859 1 87.06 137 PHE B N 1
ATOM 2265 C CA . PHE B 1 137 ? 10.883 10.922 10.672 1 87.06 137 PHE B CA 1
ATOM 2266 C C . PHE B 1 137 ? 12.055 10.086 10.164 1 87.06 137 PHE B C 1
ATOM 2268 O O . PHE B 1 137 ? 13.086 9.984 10.828 1 87.06 137 PHE B O 1
ATOM 2275 N N . GLY B 1 138 ? 11.82 9.227 9.062 1 80.69 138 GLY B N 1
ATOM 2276 C CA . GLY B 1 138 ? 12.852 8.367 8.5 1 80.69 138 GLY B CA 1
ATOM 2277 C C . GLY B 1 138 ? 12.297 7.09 7.891 1 80.69 138 GLY B C 1
ATOM 2278 O O . GLY B 1 138 ? 11.117 6.766 8.078 1 80.69 138 GLY B O 1
#

Secondary structure (DSSP, 8-state):
-EEESPPSSEEEE-TTHHHH-EEEEEEEE-TT--BEEEEEEETT--EEEEEEEETTTTEEEEE-EETTEE-GGG-EEES-----TT--EEEEEEEETTEEEEEES-SSSEEEE-SS-GGGEEEEEEEESEEEEEEEE-/-EEESPPSSEEEE-TTHHHH-EEEEEEEE-TT--BEEEEEEETT--EEEEEEEETTTTEEEEE-EETTEE-GGG-EEES-----TT--EEEEEEEETTEEEEEES-SSSEEEE-SS-GGGEEEEEEEESEEEEEEEE-

Sequence (276 aa):
MSIQNPQVPYRGPAQDYLQTRRVRIIGTPTSDADRFEVNFLSSDDEILFHFNPRLNENCIVRNATEGHQWIYEKEERENRCPFQPGKRFALDFIQDGQTFKCYVDGPAYASFTARININQLRNIEIKGDVRVEEIHFGMSIQNPQVPYRGPAQDYLQTRRVRIIGTPTSDADRFEVNFLSSDDEILFHFNPRLNENCIVRNATEGHQWIYEKEERENRCPFQPGKRFALDFIQDGQTFKCYVDGPAYASFTARININQLRNIEIKGDVRVEEIHFG

Radius of gyration: 20.61 Å; Cα contacts (8 Å, |Δi|>4): 735; chains: 2; bounding box: 38×57×44 Å